Protein AF-A0A9N9SEF2-F1 (afdb_monomer)

Structure (mmCIF, N/CA/C/O backbone):
data_AF-A0A9N9SEF2-F1
#
_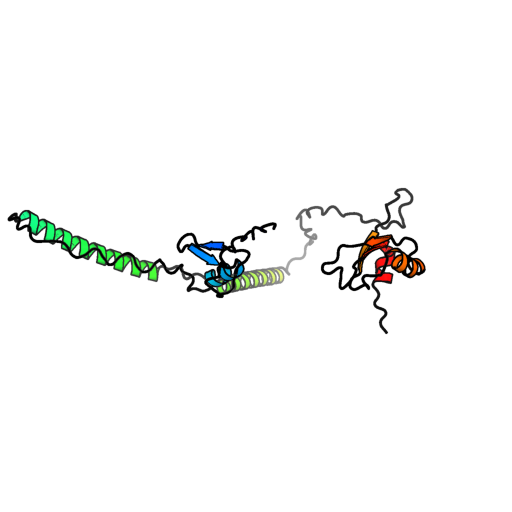entry.id   AF-A0A9N9SEF2-F1
#
loop_
_atom_site.group_PDB
_atom_site.id
_atom_site.type_symbol
_atom_site.label_atom_id
_atom_site.label_alt_id
_atom_site.label_comp_id
_atom_site.label_asym_id
_atom_site.label_entity_id
_atom_site.label_seq_id
_atom_site.pdbx_PDB_ins_code
_atom_site.Cartn_x
_atom_site.Cartn_y
_atom_site.Cartn_z
_atom_site.occupancy
_atom_site.B_iso_or_equiv
_atom_site.auth_seq_id
_atom_site.auth_comp_id
_atom_site.auth_asym_id
_atom_site.auth_atom_id
_atom_site.pdbx_PDB_model_num
ATOM 1 N N . MET A 1 1 ? 29.922 -50.413 21.187 1.00 43.22 1 MET A N 1
ATOM 2 C CA . MET A 1 1 ? 28.540 -50.193 21.660 1.00 43.22 1 MET A CA 1
ATOM 3 C C . MET A 1 1 ? 28.447 -48.743 22.098 1.00 43.22 1 MET A C 1
ATOM 5 O O . MET A 1 1 ? 28.973 -48.409 23.147 1.00 43.22 1 MET A O 1
ATOM 9 N N . ALA A 1 2 ? 27.937 -47.874 21.225 1.00 42.47 2 ALA A N 1
ATOM 10 C CA . ALA A 1 2 ? 27.830 -46.439 21.474 1.00 42.47 2 ALA A CA 1
ATOM 11 C C . ALA A 1 2 ? 26.371 -46.118 21.808 1.00 42.47 2 ALA A C 1
ATOM 13 O O . ALA A 1 2 ? 25.489 -46.270 20.965 1.00 42.47 2 ALA A O 1
ATOM 14 N N . SER A 1 3 ? 26.129 -45.750 23.060 1.00 54.00 3 SER A N 1
ATOM 15 C CA . SER A 1 3 ? 24.827 -45.370 23.599 1.00 54.00 3 SER A CA 1
ATOM 16 C C . SER A 1 3 ? 24.499 -43.951 23.125 1.00 54.00 3 SER A C 1
ATOM 18 O O . SER A 1 3 ? 25.064 -42.980 23.623 1.00 54.00 3 SER A O 1
ATOM 20 N N . GLY A 1 4 ? 23.632 -43.834 22.118 1.00 47.69 4 GLY A N 1
ATOM 21 C CA . GLY A 1 4 ? 23.111 -42.553 21.644 1.00 47.69 4 GLY A CA 1
ATOM 22 C C . GLY A 1 4 ? 22.125 -41.971 22.654 1.00 47.69 4 GLY A C 1
ATOM 23 O O . GLY A 1 4 ? 21.080 -42.562 22.906 1.00 47.69 4 GLY A O 1
ATOM 24 N N . GLY A 1 5 ? 22.474 -40.829 23.247 1.00 54.12 5 GLY A N 1
ATOM 25 C CA . GLY A 1 5 ? 21.583 -40.061 24.112 1.00 54.12 5 GLY A CA 1
ATOM 26 C C . GLY A 1 5 ? 20.548 -39.303 23.284 1.00 54.12 5 GLY A C 1
ATOM 27 O O . GLY A 1 5 ? 20.876 -38.314 22.628 1.00 54.12 5 GLY A O 1
ATOM 28 N N . GLU A 1 6 ? 19.298 -39.757 23.325 1.00 52.53 6 GLU A N 1
ATOM 29 C CA . GLU A 1 6 ? 18.153 -39.028 22.784 1.00 52.53 6 GLU A CA 1
ATOM 30 C C . GLU A 1 6 ? 17.943 -37.740 23.585 1.00 52.53 6 GLU A C 1
ATOM 32 O O . GLU A 1 6 ? 17.549 -37.738 24.750 1.00 52.53 6 GLU A O 1
ATOM 37 N N . SER A 1 7 ? 18.246 -36.613 22.948 1.00 58.62 7 SER A N 1
ATOM 38 C CA . SER A 1 7 ? 17.995 -35.286 23.494 1.00 58.62 7 SER A CA 1
ATOM 39 C C . SER A 1 7 ? 16.500 -34.996 23.364 1.00 58.62 7 SER A C 1
ATOM 41 O O . SER A 1 7 ? 16.029 -34.575 22.308 1.00 58.62 7 SER A O 1
ATOM 43 N N . THR A 1 8 ? 15.729 -35.239 24.422 1.00 59.62 8 THR A N 1
ATOM 44 C CA . THR A 1 8 ? 14.323 -34.829 24.497 1.00 59.62 8 THR A CA 1
ATOM 45 C C . THR A 1 8 ? 14.252 -33.304 24.569 1.00 59.62 8 THR A C 1
ATOM 47 O O . THR A 1 8 ? 14.230 -32.715 25.651 1.00 59.62 8 THR A O 1
ATOM 50 N N . LEU A 1 9 ? 14.255 -32.645 23.409 1.00 59.72 9 LEU A N 1
ATOM 51 C CA . LEU A 1 9 ? 13.900 -31.235 23.286 1.00 59.72 9 LEU A CA 1
ATOM 52 C C . LEU A 1 9 ? 12.451 -31.086 23.760 1.00 59.72 9 LEU A C 1
ATOM 54 O O . LEU A 1 9 ? 11.512 -31.465 23.061 1.00 59.72 9 LEU A O 1
ATOM 58 N N . GLY A 1 10 ? 12.294 -30.598 24.993 1.00 64.69 10 GLY A N 1
ATOM 59 C CA . GLY A 1 10 ? 11.009 -30.428 25.659 1.00 64.69 10 GLY A CA 1
ATOM 60 C C . GLY A 1 10 ? 10.044 -29.634 24.787 1.00 64.69 10 GLY A C 1
ATOM 61 O O . GLY A 1 10 ? 10.308 -28.486 24.427 1.00 64.69 10 GLY A O 1
ATOM 62 N N . ALA A 1 11 ? 8.927 -30.264 24.431 1.00 77.12 11 ALA A N 1
ATOM 63 C CA . ALA A 1 11 ? 7.870 -29.621 23.673 1.00 77.12 11 ALA A CA 1
ATOM 64 C C . ALA A 1 11 ? 7.344 -28.417 24.466 1.00 77.12 11 ALA A C 1
ATOM 66 O O . ALA A 1 11 ? 6.827 -28.568 25.574 1.00 77.12 11 ALA A O 1
ATOM 67 N N . LEU A 1 12 ? 7.483 -27.217 23.900 1.00 79.81 12 LEU A N 1
ATOM 68 C CA . LEU A 1 12 ? 6.919 -26.010 24.495 1.00 79.81 12 LEU A CA 1
ATOM 69 C C . LEU A 1 12 ? 5.394 -26.165 24.651 1.00 79.81 12 LEU A C 1
ATOM 71 O O . LEU A 1 12 ? 4.736 -26.713 23.757 1.00 79.81 12 LEU A O 1
ATOM 75 N N . PRO A 1 13 ? 4.813 -25.679 25.762 1.00 86.25 13 PRO A N 1
ATOM 76 C CA . PRO A 1 13 ? 3.384 -25.790 26.010 1.00 86.25 13 PRO A CA 1
ATOM 77 C C . PRO A 1 13 ? 2.591 -25.083 24.906 1.00 86.25 13 PRO A C 1
ATOM 79 O O . PRO A 1 13 ? 2.843 -23.925 24.566 1.00 86.25 13 PRO A O 1
ATOM 82 N N . LYS A 1 14 ? 1.610 -25.791 24.336 1.00 93.50 14 LYS A N 1
ATOM 83 C CA . LYS A 1 14 ? 0.708 -25.238 23.321 1.00 93.50 14 LYS A CA 1
ATOM 84 C C . LYS A 1 14 ? -0.247 -24.245 23.983 1.00 93.50 14 LYS A C 1
ATOM 86 O O . LYS A 1 14 ? -1.173 -24.645 24.680 1.00 93.50 14 LYS A O 1
ATOM 91 N N . ILE A 1 15 ? -0.042 -22.956 23.730 1.00 95.69 15 ILE A N 1
ATOM 92 C CA . ILE A 1 15 ? -0.932 -21.887 24.198 1.00 95.69 15 ILE A CA 1
ATOM 93 C C . ILE A 1 15 ? -2.176 -21.847 23.302 1.00 95.69 15 ILE A C 1
ATOM 95 O O . ILE A 1 15 ? -2.056 -21.806 22.076 1.00 95.69 15 ILE A O 1
ATOM 99 N N . VAL A 1 16 ? -3.373 -21.851 23.892 1.00 96.31 16 VAL A N 1
ATOM 100 C CA . VAL A 1 16 ? -4.660 -21.858 23.174 1.00 96.31 16 VAL A CA 1
ATOM 101 C C . VAL A 1 16 ? -5.408 -20.551 23.429 1.00 96.31 16 VAL A C 1
ATOM 103 O O . VAL A 1 16 ? -5.408 -20.033 24.539 1.00 96.31 16 VAL A O 1
ATOM 106 N N . CYS A 1 17 ? -6.031 -19.995 22.388 1.00 94.44 17 CYS A N 1
ATOM 107 C CA . CYS A 1 17 ? -6.811 -18.767 22.489 1.00 94.44 17 CYS A CA 1
ATOM 108 C C . CYS A 1 17 ? -8.137 -19.026 23.195 1.00 94.44 17 CYS A C 1
ATOM 110 O O . CYS A 1 17 ? -8.911 -19.861 22.728 1.00 94.44 17 CYS A O 1
ATOM 112 N N . GLU A 1 18 ? -8.467 -18.228 24.207 1.00 91.81 18 GLU A N 1
ATOM 113 C CA . GLU A 1 18 ? -9.713 -18.428 24.952 1.00 91.81 18 GLU A CA 1
ATOM 114 C C . GLU A 1 18 ? -10.969 -18.121 24.119 1.00 91.81 18 GLU A C 1
ATOM 116 O O . GLU A 1 18 ? -11.988 -18.791 24.248 1.00 91.81 18 GLU A O 1
ATOM 121 N N . TYR A 1 19 ? -10.875 -17.184 23.171 1.00 89.69 19 TYR A N 1
ATOM 122 C CA . TYR A 1 19 ? -12.000 -16.802 22.311 1.00 89.69 19 TYR A CA 1
ATOM 123 C C . TYR A 1 19 ? -12.318 -17.828 21.211 1.00 89.69 19 TYR A C 1
ATOM 125 O O . TYR A 1 19 ? -13.473 -18.185 21.009 1.00 89.69 19 TYR A O 1
ATOM 133 N N . CYS A 1 20 ? -11.310 -18.296 20.466 1.00 93.75 20 CYS A N 1
ATOM 134 C CA . CYS A 1 20 ? -11.530 -19.162 19.298 1.00 93.75 20 CYS A CA 1
ATOM 135 C C . CYS A 1 20 ? -11.073 -20.614 19.485 1.00 93.75 20 CYS A C 1
ATOM 137 O O . CYS A 1 20 ? -11.190 -21.401 18.547 1.00 93.75 20 CYS A O 1
ATOM 139 N N . LYS A 1 21 ? -10.522 -20.956 20.657 1.00 94.69 21 LYS A N 1
ATOM 140 C CA . LYS A 1 21 ? -10.050 -22.298 21.041 1.00 94.69 21 LYS A CA 1
ATOM 141 C C . LYS A 1 21 ? -9.007 -22.911 20.091 1.00 94.69 21 LYS A C 1
ATOM 143 O O . LYS A 1 21 ? -8.837 -24.123 20.034 1.00 94.69 21 LYS A O 1
ATOM 148 N N . LYS A 1 22 ? -8.269 -22.069 19.354 1.00 96.50 22 LYS A N 1
ATOM 149 C CA . LYS A 1 22 ? -7.164 -22.466 18.458 1.00 96.50 22 LYS A CA 1
ATOM 150 C C . LYS A 1 22 ? -5.806 -22.133 19.068 1.00 96.50 22 LYS A C 1
ATOM 152 O O . LYS A 1 22 ? -5.691 -21.156 19.806 1.00 96.50 22 LYS A O 1
ATOM 157 N N . THR A 1 23 ? -4.782 -22.919 18.734 1.00 96.00 23 THR A N 1
ATOM 158 C CA . THR A 1 23 ? -3.397 -22.684 19.172 1.00 96.00 23 THR A CA 1
ATOM 159 C C . THR A 1 23 ? -2.875 -21.345 18.653 1.00 96.00 23 THR A C 1
ATOM 161 O O . THR A 1 23 ? -3.078 -21.007 17.487 1.00 96.00 23 THR A O 1
ATOM 164 N N . VAL A 1 24 ? -2.199 -20.591 19.518 1.00 94.31 24 VAL A N 1
ATOM 165 C CA . VAL A 1 24 ? -1.729 -19.230 19.253 1.00 94.31 24 VAL A CA 1
ATOM 166 C C . VAL A 1 24 ? -0.211 -19.213 19.164 1.00 94.31 24 VAL A C 1
ATOM 168 O O . VAL A 1 24 ? 0.469 -19.564 20.122 1.00 94.31 24 VAL A O 1
ATOM 171 N N . VAL A 1 25 ? 0.325 -18.745 18.036 1.00 93.19 25 VAL A N 1
ATOM 172 C CA . VAL A 1 25 ? 1.775 -18.522 17.882 1.00 93.19 25 VAL A CA 1
ATOM 173 C C . VAL A 1 25 ? 2.176 -17.153 18.438 1.00 93.19 25 VAL A C 1
ATOM 175 O O . VAL A 1 25 ? 3.163 -17.038 19.154 1.00 93.19 25 VAL A O 1
ATOM 178 N N . ASN A 1 26 ? 1.379 -16.118 18.154 1.00 93.62 26 ASN A N 1
ATOM 179 C CA . ASN A 1 26 ? 1.586 -14.761 18.656 1.00 93.62 26 ASN A CA 1
ATOM 180 C C . ASN A 1 26 ? 0.394 -14.352 19.527 1.00 93.62 26 ASN A C 1
ATOM 182 O O . ASN A 1 26 ? -0.715 -14.175 19.013 1.00 93.62 26 ASN A O 1
ATOM 186 N N . HIS A 1 27 ? 0.611 -14.292 20.838 1.00 93.12 27 HIS A N 1
ATOM 187 C CA . HIS A 1 27 ? -0.438 -14.144 21.838 1.00 93.12 27 HIS A CA 1
ATOM 188 C C . HIS A 1 27 ? -0.353 -12.798 22.550 1.00 93.12 27 HIS A C 1
ATOM 190 O O . HIS A 1 27 ? 0.723 -12.240 22.744 1.00 93.12 27 HIS A O 1
ATOM 196 N N . VAL A 1 28 ? -1.504 -12.311 23.005 1.00 92.81 28 VAL A N 1
ATOM 197 C CA . VAL A 1 28 ? -1.582 -11.241 23.997 1.00 92.81 28 VAL A CA 1
ATOM 198 C C . VAL A 1 28 ? -2.195 -11.807 25.267 1.00 92.81 28 VAL A C 1
ATOM 200 O O . VAL A 1 28 ? -3.209 -12.503 25.206 1.00 92.81 28 VAL A O 1
ATOM 203 N N . LYS A 1 29 ? -1.557 -11.523 26.402 1.00 92.75 29 LYS A N 1
ATOM 204 C CA . LYS A 1 29 ? -1.970 -11.994 27.722 1.00 92.75 29 LYS A CA 1
ATOM 205 C C . LYS A 1 29 ? -2.789 -10.919 28.436 1.00 92.75 29 LYS A C 1
ATOM 207 O O . LYS A 1 29 ? -2.349 -9.772 28.530 1.00 92.75 29 LYS A O 1
ATOM 212 N N . CYS A 1 30 ? -3.962 -11.274 28.950 1.00 85.00 30 CYS A N 1
ATOM 213 C CA . CYS A 1 30 ? -4.739 -10.376 29.799 1.00 85.00 30 CYS A CA 1
ATOM 214 C C . CYS A 1 30 ? -4.093 -10.277 31.188 1.00 85.00 30 CYS A C 1
ATOM 216 O O . CYS A 1 30 ? -3.791 -11.294 31.806 1.00 85.00 30 CYS A O 1
ATOM 218 N N . LYS A 1 31 ? -3.899 -9.056 31.704 1.00 84.31 31 LYS A N 1
ATOM 219 C CA . LYS A 1 31 ? -3.293 -8.848 33.032 1.00 84.31 31 LYS A CA 1
ATOM 220 C C . LYS A 1 31 ? -4.200 -9.266 34.192 1.00 84.31 31 LYS A C 1
ATOM 222 O O . LYS A 1 31 ? -3.681 -9.603 35.245 1.00 84.31 31 LYS A O 1
ATOM 227 N N . LYS A 1 32 ? -5.525 -9.215 34.003 1.00 82.31 32 LYS A N 1
ATOM 228 C CA . LYS A 1 32 ? -6.506 -9.561 35.043 1.00 82.31 32 LYS A CA 1
ATOM 229 C C . LYS A 1 32 ? -6.680 -11.080 35.176 1.00 82.31 32 LYS A C 1
ATOM 231 O O . LYS A 1 32 ? -6.600 -11.601 36.275 1.00 82.31 32 LYS A O 1
ATOM 236 N N . CYS A 1 33 ? -6.870 -11.779 34.054 1.00 83.50 33 CYS A N 1
ATOM 237 C CA . CYS A 1 33 ? -7.254 -13.195 34.045 1.00 83.50 33 CYS A CA 1
ATOM 238 C C . CYS A 1 33 ? -6.141 -14.171 33.654 1.00 83.50 33 CYS A C 1
ATOM 240 O O . CYS A 1 33 ? -6.340 -15.377 33.674 1.00 83.50 33 CYS A O 1
ATOM 242 N N . ASN A 1 34 ? -4.965 -13.668 33.265 1.00 86.69 34 ASN A N 1
ATOM 243 C CA . ASN A 1 34 ? -3.862 -14.458 32.708 1.00 86.69 34 ASN A CA 1
ATOM 244 C C . ASN A 1 34 ? -4.188 -15.264 31.428 1.00 86.69 34 ASN A C 1
ATOM 246 O O . ASN A 1 34 ? -3.295 -15.959 30.941 1.00 86.69 34 ASN A O 1
ATOM 250 N N . ASP A 1 35 ? -5.376 -15.117 30.833 1.00 91.56 35 ASP A N 1
ATOM 251 C CA . ASP A 1 35 ? -5.740 -15.787 29.580 1.00 91.56 35 ASP A CA 1
ATOM 252 C C . ASP A 1 35 ? -4.988 -15.236 28.364 1.00 91.56 35 ASP A C 1
ATOM 254 O O . ASP A 1 35 ? -4.552 -14.076 28.322 1.00 91.56 35 ASP A O 1
ATOM 258 N N . TYR A 1 36 ? -4.896 -16.076 27.332 1.00 93.94 36 TYR A N 1
ATOM 259 C CA . TYR A 1 36 ? -4.184 -15.804 26.089 1.00 93.94 36 TYR A CA 1
ATOM 260 C C . TYR A 1 36 ? -5.148 -15.624 24.913 1.00 93.94 36 TYR A C 1
ATOM 262 O O . TYR A 1 36 ? -6.076 -16.409 24.702 1.00 93.94 36 TYR A O 1
ATOM 270 N N . PHE A 1 37 ? -4.901 -14.605 24.088 1.00 93.88 37 PHE A N 1
ATOM 271 C CA . PHE A 1 37 ? -5.734 -14.278 22.931 1.00 93.88 37 PHE A CA 1
ATOM 272 C C . PHE A 1 37 ? -4.903 -14.030 21.673 1.00 93.88 37 PHE A C 1
ATOM 274 O O . PHE A 1 37 ? -3.787 -13.517 21.739 1.00 93.88 37 PHE A O 1
ATOM 281 N N . HIS A 1 38 ? -5.480 -14.312 20.502 1.00 94.88 38 HIS A N 1
ATOM 282 C CA . HIS A 1 38 ? -4.971 -13.733 19.258 1.00 94.88 38 HIS A CA 1
ATOM 283 C C . HIS A 1 38 ? -5.187 -12.210 19.271 1.00 94.88 38 HIS A C 1
ATOM 285 O O . HIS A 1 38 ? -6.264 -11.773 19.689 1.00 94.88 38 HIS A O 1
ATOM 291 N N . PRO A 1 39 ? -4.273 -11.402 18.702 1.00 92.88 39 PRO A N 1
ATOM 292 C CA . PRO A 1 39 ? -4.460 -9.955 18.584 1.00 92.88 39 PRO A CA 1
ATOM 293 C C . PRO A 1 39 ? -5.802 -9.566 17.944 1.00 92.88 39 PRO A C 1
ATOM 295 O O . PRO A 1 39 ? -6.493 -8.680 18.434 1.00 92.88 39 PRO A O 1
ATOM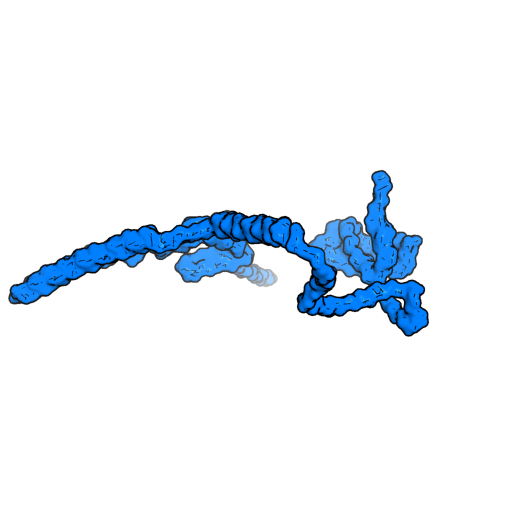 298 N N . ARG A 1 40 ? -6.234 -10.286 16.896 1.00 92.44 40 ARG A N 1
ATOM 299 C CA . ARG A 1 40 ? -7.551 -10.071 16.266 1.00 92.44 40 ARG A CA 1
ATOM 300 C C . ARG A 1 40 ? -8.727 -10.473 17.158 1.00 92.44 40 ARG A C 1
ATOM 302 O O . ARG A 1 40 ? -9.719 -9.753 17.193 1.00 92.44 40 ARG A O 1
ATOM 309 N N . CYS A 1 41 ? -8.625 -11.597 17.866 1.00 90.94 41 CYS A N 1
ATOM 310 C CA . CYS A 1 41 ? -9.697 -12.076 18.740 1.00 90.94 41 CYS A CA 1
ATOM 311 C C . CYS A 1 41 ? -9.904 -11.160 19.950 1.00 90.94 41 CYS A C 1
ATOM 313 O O . CYS A 1 41 ? -11.037 -10.988 20.373 1.00 90.94 41 CYS A O 1
ATOM 315 N N . MET A 1 42 ? -8.841 -10.532 20.460 1.00 88.38 42 MET A N 1
ATOM 316 C CA . MET A 1 42 ? -8.940 -9.535 21.529 1.00 88.38 42 MET A CA 1
ATOM 317 C C . MET A 1 42 ? -9.707 -8.280 21.082 1.00 88.38 42 MET A C 1
ATOM 319 O O . MET A 1 42 ? -10.539 -7.756 21.815 1.00 88.38 42 MET A O 1
ATOM 323 N N . VAL A 1 43 ? -9.463 -7.799 19.860 1.00 84.69 43 VAL A N 1
ATOM 324 C CA . VAL A 1 43 ? -10.207 -6.646 19.328 1.00 84.69 43 VAL A CA 1
ATOM 325 C C . VAL A 1 43 ? -11.679 -7.011 19.131 1.00 84.69 43 VAL A C 1
ATOM 327 O O . VAL A 1 43 ? -12.557 -6.242 19.514 1.00 84.69 43 VAL A O 1
ATOM 330 N N . GLN A 1 44 ? -11.963 -8.202 18.600 1.00 83.19 44 GLN A N 1
ATOM 331 C CA . GLN A 1 44 ? -13.336 -8.685 18.424 1.00 83.19 44 GLN A CA 1
ATOM 332 C C . GLN A 1 44 ? -14.067 -8.891 19.748 1.00 83.19 44 GLN A C 1
ATOM 334 O O . GLN A 1 44 ? -15.237 -8.526 19.839 1.00 83.19 44 GLN A O 1
ATOM 339 N N . SER A 1 45 ? -13.391 -9.423 20.771 1.00 72.19 45 SER A N 1
ATOM 340 C CA . SER A 1 45 ? -13.979 -9.509 22.100 1.00 72.19 45 SER A CA 1
ATOM 341 C C . SER A 1 45 ? -14.269 -8.101 22.609 1.00 72.19 45 SER A C 1
ATOM 343 O O . SER A 1 45 ? -15.432 -7.817 22.841 1.00 72.19 45 SER A O 1
ATOM 345 N N . SER A 1 46 ? -13.304 -7.174 22.635 1.00 70.44 46 SER A N 1
ATOM 346 C CA . SER A 1 46 ? -13.511 -5.803 23.146 1.00 70.44 46 SER A CA 1
ATOM 347 C C . SER A 1 46 ? -14.678 -5.027 22.508 1.00 70.44 46 SER A C 1
ATOM 349 O O . SER A 1 46 ? -15.255 -4.148 23.143 1.00 70.44 46 SER A O 1
ATOM 351 N N . GLN A 1 47 ? -15.036 -5.340 21.258 1.00 74.25 47 GLN A N 1
ATOM 352 C CA . GLN A 1 47 ? -16.161 -4.720 20.550 1.00 74.25 47 GLN A CA 1
ATOM 353 C C . GLN A 1 47 ? -17.507 -5.390 20.850 1.00 74.25 47 GLN A C 1
ATOM 355 O O . GLN A 1 47 ? -18.556 -4.755 20.713 1.00 74.25 47 GLN A O 1
ATOM 360 N N . ALA A 1 48 ? -17.505 -6.656 21.268 1.00 71.44 48 ALA A N 1
ATOM 361 C CA . ALA A 1 48 ? -18.683 -7.280 21.835 1.00 71.44 48 ALA A CA 1
ATOM 362 C C . ALA A 1 48 ? -18.937 -6.651 23.212 1.00 71.44 48 ALA A C 1
ATOM 364 O O . ALA A 1 48 ? -18.079 -6.674 24.090 1.00 71.44 48 ALA A O 1
ATOM 365 N N . LYS A 1 49 ? -20.143 -6.115 23.431 1.00 54.81 49 LYS A N 1
ATOM 366 C CA . LYS A 1 49 ? -20.565 -5.510 24.712 1.00 54.81 49 LYS A CA 1
ATOM 367 C C . LYS A 1 49 ? -20.459 -6.455 25.926 1.00 54.81 49 LYS A C 1
ATOM 369 O O . LYS A 1 49 ? -20.683 -6.016 27.043 1.00 54.81 49 LYS A O 1
ATOM 374 N N . SER A 1 50 ? -20.129 -7.728 25.708 1.00 56.31 50 SER A N 1
ATOM 375 C CA . SER A 1 50 ? -19.896 -8.756 26.721 1.00 56.31 50 SER A CA 1
ATOM 376 C C . SER A 1 50 ? -18.416 -9.004 27.043 1.00 56.31 50 SER A C 1
ATOM 378 O O . SER A 1 50 ? -18.122 -9.928 27.791 1.00 56.31 50 SER A O 1
ATOM 380 N N . ALA A 1 51 ? -17.466 -8.244 26.487 1.00 55.12 51 ALA A N 1
ATOM 381 C CA . ALA A 1 51 ? -16.045 -8.379 26.832 1.00 55.12 51 ALA A CA 1
ATOM 382 C C . ALA A 1 51 ? -15.621 -7.494 27.999 1.00 55.12 51 ALA A C 1
ATOM 384 O O . ALA A 1 51 ? -14.532 -6.917 28.011 1.00 55.12 51 ALA A O 1
ATOM 385 N N . VAL A 1 52 ? -16.478 -7.438 29.011 1.00 60.78 52 VAL A N 1
ATOM 386 C CA . VAL A 1 52 ? -15.984 -7.224 30.361 1.00 60.78 52 VAL A CA 1
ATOM 387 C C . VAL A 1 52 ? -15.173 -8.476 30.687 1.00 60.78 52 VAL A C 1
ATOM 389 O O . VAL A 1 52 ? -15.641 -9.603 30.515 1.00 60.78 52 VAL A O 1
ATOM 392 N N . CYS A 1 53 ? -13.903 -8.291 31.048 1.00 60.00 53 CYS A N 1
ATOM 393 C CA . CYS A 1 53 ? -13.110 -9.374 31.617 1.00 60.00 53 CYS A CA 1
ATOM 394 C C . CYS A 1 53 ? -13.946 -9.946 32.766 1.00 60.00 53 CYS A C 1
ATOM 396 O O . CYS A 1 53 ? -14.340 -9.166 33.617 1.00 60.00 53 CYS A O 1
ATOM 398 N N . ARG A 1 54 ? -14.253 -11.250 32.753 1.00 60.38 54 ARG A N 1
ATOM 399 C CA . ARG A 1 54 ? -15.283 -11.956 33.556 1.00 60.38 54 ARG A CA 1
ATOM 400 C C . ARG A 1 54 ? -15.110 -11.924 35.100 1.00 60.38 54 ARG A C 1
ATOM 402 O O . ARG A 1 54 ? -15.378 -12.912 35.756 1.00 60.38 54 ARG A O 1
ATOM 409 N N . HIS A 1 55 ? -14.553 -10.848 35.643 1.00 62.31 55 HIS A N 1
ATOM 410 C CA . HIS A 1 55 ? -13.945 -10.727 36.969 1.00 62.31 55 HIS A CA 1
ATOM 411 C C . HIS A 1 55 ? -14.540 -9.562 37.764 1.00 62.31 55 HIS A C 1
ATOM 413 O O . HIS A 1 55 ? -14.094 -9.322 38.876 1.00 62.31 55 HIS A O 1
ATOM 419 N N . ASP A 1 56 ? -15.487 -8.811 37.196 1.00 52.03 56 ASP A N 1
ATOM 420 C CA . ASP A 1 56 ? -16.025 -7.617 37.849 1.00 52.03 56 ASP A CA 1
ATOM 421 C C . ASP A 1 56 ? -17.360 -7.898 38.599 1.00 52.03 56 ASP A C 1
ATOM 423 O O . ASP A 1 56 ? -17.975 -6.947 39.055 1.00 52.03 56 ASP A O 1
ATOM 427 N N . ASP A 1 57 ? -17.789 -9.165 38.780 1.00 54.66 57 ASP A N 1
ATOM 428 C CA . ASP A 1 57 ? -19.103 -9.506 39.388 1.00 54.66 57 ASP A CA 1
ATOM 429 C C . ASP A 1 57 ? -19.066 -10.372 40.678 1.00 54.66 57 ASP A C 1
ATOM 431 O O . ASP A 1 57 ? -20.127 -10.725 41.184 1.00 54.66 57 ASP A O 1
ATOM 435 N N . GLU A 1 58 ? -17.905 -10.721 41.258 1.00 52.78 58 GLU A N 1
ATOM 436 C CA . GLU A 1 58 ? -17.856 -11.689 42.389 1.00 52.78 58 GLU A CA 1
ATOM 437 C C . GLU A 1 58 ? -17.047 -11.251 43.633 1.00 52.78 58 GLU A C 1
ATOM 439 O O . GLU A 1 58 ? -16.418 -12.094 44.265 1.00 52.78 58 GLU A O 1
ATOM 444 N N . SER A 1 59 ? -17.016 -9.972 44.041 1.00 50.72 59 SER A N 1
ATOM 445 C CA . SER A 1 59 ? -16.198 -9.598 45.222 1.00 50.72 59 SER A CA 1
ATOM 446 C C . SER A 1 59 ? -16.805 -8.707 46.308 1.00 50.72 59 SER A C 1
ATOM 448 O O . SER A 1 59 ? -16.018 -8.138 47.058 1.00 50.72 59 SER A O 1
ATOM 450 N N . GLU A 1 60 ? -18.130 -8.592 46.475 1.00 52.09 60 GLU A N 1
ATOM 451 C CA . GLU A 1 60 ? -18.677 -7.750 47.571 1.00 52.09 60 GLU A CA 1
ATOM 452 C C . GLU A 1 60 ? -19.718 -8.376 48.527 1.00 52.09 60 GLU A C 1
ATOM 454 O O . GLU A 1 60 ? -20.181 -7.666 49.412 1.00 52.09 60 GLU A O 1
ATOM 459 N N . ASP A 1 61 ? -20.017 -9.683 48.485 1.00 49.62 61 ASP A N 1
ATOM 460 C CA . ASP A 1 61 ? -21.113 -10.256 49.311 1.00 49.62 61 ASP A CA 1
ATOM 461 C C . ASP A 1 61 ? -20.717 -11.282 50.406 1.00 49.62 61 ASP A C 1
ATOM 463 O O . ASP A 1 61 ? -21.585 -11.959 50.952 1.00 49.62 61 ASP A O 1
ATOM 467 N N . GLU A 1 62 ? -19.444 -11.384 50.820 1.00 49.72 62 GLU A N 1
ATOM 468 C CA . GLU A 1 62 ? -19.019 -12.353 51.864 1.00 49.72 62 GLU A CA 1
ATOM 469 C C . GLU A 1 62 ? -18.291 -11.748 53.083 1.00 49.72 62 GLU A C 1
ATOM 471 O O . GLU A 1 62 ? -17.314 -12.295 53.590 1.00 49.72 62 GLU A O 1
ATOM 476 N N . LEU A 1 63 ? -18.788 -10.639 53.637 1.00 49.75 63 LEU A N 1
ATOM 477 C CA . LEU A 1 63 ? -18.388 -10.198 54.985 1.00 49.75 63 LEU A CA 1
ATOM 478 C C . LEU A 1 63 ? -19.602 -9.814 55.830 1.00 49.75 63 LEU A C 1
ATOM 480 O O . LEU A 1 63 ? -19.786 -8.655 56.200 1.00 49.75 63 LEU A O 1
ATOM 484 N N . GLN A 1 64 ? -20.443 -10.797 56.158 1.00 53.34 64 GLN A N 1
ATOM 485 C CA . GLN A 1 64 ? -21.484 -10.586 57.161 1.00 53.34 64 GLN A CA 1
ATOM 486 C C . GLN A 1 64 ? -21.902 -11.876 57.866 1.00 53.34 64 GLN A C 1
ATOM 488 O O . GLN A 1 64 ? -22.986 -12.389 57.615 1.00 53.34 64 GLN A O 1
ATOM 493 N N . GLN A 1 65 ? -21.049 -12.390 58.759 1.00 52.66 65 GLN A N 1
ATOM 494 C CA . GLN A 1 65 ? -21.446 -13.303 59.843 1.00 52.66 65 GLN A CA 1
ATOM 495 C C . GLN A 1 65 ? -20.267 -13.565 60.793 1.00 52.66 65 GLN A C 1
ATOM 497 O O . GLN A 1 65 ? -19.595 -14.583 60.690 1.00 52.66 65 GLN A O 1
ATOM 502 N N . GLN A 1 66 ? -20.002 -12.625 61.704 1.00 51.28 66 GLN A N 1
ATOM 503 C CA . GLN A 1 66 ? -19.392 -12.908 63.013 1.00 51.28 66 GLN A CA 1
ATOM 504 C C . GLN A 1 66 ? -19.479 -11.648 63.888 1.00 51.28 66 GLN A C 1
ATOM 506 O O . GLN A 1 66 ? -18.560 -10.839 63.955 1.00 51.28 66 GLN A O 1
ATOM 511 N N . GLU A 1 67 ? -20.630 -11.461 64.530 1.00 50.19 67 GLU A N 1
ATOM 512 C CA . GLU A 1 67 ? -20.760 -10.610 65.715 1.00 50.19 67 GLU A CA 1
ATOM 513 C C . GLU A 1 67 ? -21.360 -11.495 66.813 1.00 50.19 67 GLU A C 1
ATOM 515 O O . GLU A 1 67 ? -22.576 -11.582 66.955 1.00 50.19 67 GLU A O 1
ATOM 520 N N . ASP A 1 68 ? -20.485 -12.209 67.526 1.00 49.25 68 ASP A N 1
ATOM 521 C CA . ASP A 1 68 ? -20.833 -12.984 68.716 1.00 49.25 68 ASP A CA 1
ATOM 522 C C . ASP A 1 68 ? -20.778 -12.071 69.960 1.00 49.25 68 ASP A C 1
ATOM 524 O O . ASP A 1 68 ? -19.723 -11.578 70.361 1.00 49.25 68 ASP A O 1
ATOM 528 N N . ASP A 1 69 ? -21.953 -11.818 70.537 1.00 51.09 69 ASP A N 1
ATOM 529 C CA . ASP A 1 69 ? -22.292 -11.913 71.965 1.00 51.09 69 ASP A CA 1
ATOM 530 C C . ASP A 1 69 ? -21.295 -11.429 73.043 1.00 51.09 69 ASP A C 1
ATOM 532 O O . ASP A 1 69 ? -21.007 -12.136 74.012 1.00 51.09 69 ASP A O 1
ATOM 536 N N . HIS A 1 70 ? -20.891 -10.155 73.005 1.00 55.03 70 HIS A N 1
ATOM 537 C CA . HIS A 1 70 ? -20.477 -9.449 74.227 1.00 55.03 70 HIS A CA 1
ATOM 538 C C . HIS A 1 70 ? -21.580 -8.507 74.729 1.00 55.03 70 HIS A C 1
ATOM 540 O O . HIS A 1 70 ? -21.768 -7.398 74.229 1.00 55.03 70 HIS A O 1
ATOM 546 N N . GLN A 1 71 ? -22.302 -8.959 75.761 1.00 55.91 71 GLN A N 1
ATOM 547 C CA . GLN A 1 71 ? -23.254 -8.157 76.533 1.00 55.91 71 GLN A CA 1
ATOM 548 C C . GLN A 1 71 ? -22.510 -7.056 77.302 1.00 55.91 71 GLN A C 1
ATOM 550 O O . GLN A 1 71 ? -22.055 -7.254 78.426 1.00 55.91 71 GLN A O 1
ATOM 555 N N . ILE A 1 72 ? -22.365 -5.886 76.681 1.00 55.00 72 ILE A N 1
ATOM 556 C CA . ILE A 1 72 ? -21.951 -4.663 77.366 1.00 55.00 72 ILE A CA 1
ATOM 557 C C . ILE A 1 72 ? -23.226 -3.910 77.751 1.00 55.00 72 ILE A C 1
ATOM 559 O O . ILE A 1 72 ? -23.879 -3.290 76.910 1.00 55.00 72 ILE A O 1
ATOM 563 N N . GLU A 1 73 ? -23.571 -3.958 79.037 1.00 58.50 73 GLU A N 1
ATOM 564 C CA . GLU A 1 73 ? -24.571 -3.092 79.665 1.00 58.50 73 GLU A CA 1
ATOM 565 C C . GLU A 1 73 ? -24.059 -1.647 79.690 1.00 58.50 73 GLU A C 1
ATOM 567 O O . GLU A 1 73 ? -23.574 -1.145 80.695 1.00 58.50 73 GLU A O 1
ATOM 572 N N . ASN A 1 74 ? -24.139 -0.961 78.555 1.00 61.56 74 ASN A N 1
ATOM 573 C CA . ASN A 1 74 ? -23.987 0.484 78.492 1.00 61.56 74 ASN A CA 1
ATOM 574 C C . ASN A 1 74 ? -25.133 1.016 77.638 1.00 61.56 74 ASN A C 1
ATOM 576 O O . ASN A 1 74 ? -25.160 0.811 76.424 1.00 61.56 74 ASN A O 1
ATOM 580 N N . GLY A 1 75 ? -26.095 1.702 78.261 1.00 68.56 75 GLY A N 1
ATOM 581 C CA . GLY A 1 75 ? -27.219 2.324 77.547 1.00 68.56 75 GLY A CA 1
ATOM 582 C C . GLY A 1 75 ? -26.764 3.238 76.399 1.00 68.56 75 GLY A C 1
ATOM 583 O O . GLY A 1 75 ? -27.437 3.332 75.371 1.00 68.56 75 GLY A O 1
ATOM 584 N N . ASP A 1 76 ? -25.567 3.815 76.518 1.00 76.00 76 ASP A N 1
ATOM 585 C CA . ASP A 1 76 ? -24.932 4.617 75.471 1.00 76.00 76 ASP A CA 1
ATOM 586 C C . ASP A 1 76 ? -24.474 3.792 74.259 1.00 76.00 76 ASP A C 1
ATOM 588 O O . ASP A 1 76 ? -24.560 4.270 73.127 1.00 76.00 76 ASP A O 1
ATOM 592 N N . ALA A 1 77 ? -24.066 2.533 74.454 1.00 79.38 77 ALA A N 1
ATOM 593 C CA . ALA A 1 77 ? -23.695 1.638 73.359 1.00 79.38 77 ALA A CA 1
ATOM 594 C C . ALA A 1 77 ? -24.921 1.268 72.512 1.00 79.38 77 ALA A C 1
ATOM 596 O O . ALA A 1 77 ? -24.868 1.332 71.285 1.00 79.38 77 ALA A O 1
ATOM 597 N N . MET A 1 78 ? -26.061 0.985 73.149 1.00 80.19 78 MET A N 1
ATOM 598 C CA . MET A 1 78 ? -27.320 0.742 72.433 1.00 80.19 78 MET A CA 1
ATOM 599 C C . MET A 1 78 ? -27.782 1.971 71.646 1.00 80.19 78 MET A C 1
ATOM 601 O O . MET A 1 78 ? -28.240 1.837 70.507 1.00 80.19 78 MET A O 1
ATOM 605 N N . ARG A 1 79 ? -27.613 3.176 72.207 1.00 86.25 79 ARG A N 1
ATOM 606 C CA . ARG A 1 79 ? -27.916 4.428 71.500 1.00 86.25 79 ARG A CA 1
ATOM 607 C C . ARG A 1 79 ? -27.016 4.613 70.277 1.00 86.25 79 ARG A C 1
ATOM 609 O O . ARG A 1 79 ? -27.521 4.904 69.195 1.00 86.25 79 ARG A O 1
ATOM 616 N N . TYR A 1 80 ? -25.715 4.367 70.425 1.00 87.69 80 TYR A N 1
ATOM 617 C CA . TYR A 1 80 ? -24.740 4.447 69.337 1.00 87.69 80 TYR A CA 1
ATOM 618 C C . TYR A 1 80 ? -25.003 3.417 68.226 1.00 87.69 80 TYR A C 1
ATOM 620 O O . TYR A 1 80 ? -24.920 3.744 67.041 1.00 87.69 80 TYR A O 1
ATOM 628 N N . ILE A 1 81 ? -25.374 2.182 68.578 1.00 86.06 81 ILE A N 1
ATOM 629 C CA . ILE A 1 81 ? -25.733 1.136 67.609 1.00 86.06 81 ILE A CA 1
ATOM 630 C C . ILE A 1 81 ? -26.994 1.535 66.832 1.00 86.06 81 ILE A C 1
ATOM 632 O O . ILE A 1 81 ? -27.033 1.407 65.605 1.00 86.06 81 ILE A O 1
ATOM 636 N N . ALA A 1 82 ? -28.014 2.059 67.517 1.00 89.06 82 ALA A N 1
ATOM 637 C CA . ALA A 1 82 ? -29.238 2.528 66.874 1.00 89.06 82 ALA A CA 1
ATOM 638 C C . ALA A 1 82 ? -28.970 3.691 65.903 1.00 89.06 82 ALA A C 1
ATOM 640 O O . ALA A 1 82 ? -29.483 3.687 64.780 1.00 89.06 82 ALA A O 1
ATOM 641 N N . GLU A 1 83 ? -28.124 4.643 66.297 1.00 94.19 83 GLU A N 1
ATOM 642 C CA . GLU A 1 83 ? -27.730 5.786 65.470 1.00 94.19 83 GLU A CA 1
ATOM 643 C C . GLU A 1 83 ? -26.929 5.351 64.234 1.00 94.19 83 GLU A C 1
ATOM 645 O O . GLU A 1 83 ? -27.262 5.737 63.114 1.00 94.19 83 GLU A O 1
ATOM 650 N N . ASN A 1 84 ? -25.958 4.445 64.387 1.00 88.75 84 ASN A N 1
ATOM 651 C CA . ASN A 1 84 ? -25.212 3.889 63.252 1.00 88.75 84 ASN A CA 1
ATOM 652 C C . ASN A 1 84 ? -26.099 3.094 62.293 1.00 88.75 84 ASN A C 1
ATOM 654 O O . ASN A 1 84 ? -25.921 3.155 61.075 1.00 88.75 84 ASN A O 1
ATOM 658 N N . LYS A 1 85 ? -27.084 2.362 62.817 1.00 92.25 85 LYS A N 1
ATOM 659 C CA . LYS A 1 85 ? -28.052 1.635 61.991 1.00 92.25 85 LYS A CA 1
ATOM 660 C C . LYS A 1 85 ? -28.920 2.593 61.177 1.00 92.25 85 LYS A C 1
ATOM 662 O O . LYS A 1 85 ? -29.214 2.305 60.017 1.00 92.25 85 LYS A O 1
ATOM 667 N N . LEU A 1 86 ? -29.306 3.728 61.758 1.00 95.38 86 LEU A N 1
ATOM 668 C CA . LEU A 1 86 ? -30.025 4.788 61.053 1.00 95.38 86 LEU A CA 1
ATOM 669 C C . LEU A 1 86 ? -29.144 5.428 59.968 1.00 95.38 86 LEU A C 1
ATOM 671 O O . LEU A 1 86 ? -29.582 5.546 58.825 1.00 95.38 86 LEU A O 1
ATOM 675 N N . LEU A 1 87 ? -27.894 5.764 60.296 1.00 95.88 87 LEU A N 1
ATOM 676 C CA . LEU A 1 87 ? -26.936 6.350 59.355 1.00 95.88 87 LEU A CA 1
ATOM 677 C C . LEU A 1 87 ? -26.685 5.434 58.156 1.00 95.88 87 LEU A C 1
ATOM 679 O O . LEU A 1 87 ? -26.764 5.889 57.019 1.00 95.88 87 LEU A O 1
ATOM 683 N N . ARG A 1 88 ? -26.486 4.130 58.377 1.00 92.06 88 ARG A N 1
ATOM 684 C CA . ARG A 1 88 ? -26.317 3.156 57.284 1.00 92.06 88 ARG A CA 1
ATOM 685 C C . ARG A 1 88 ? -27.536 3.093 56.359 1.00 92.06 88 ARG A C 1
ATOM 687 O O . ARG A 1 88 ? -27.368 2.984 55.148 1.00 92.06 88 ARG A O 1
ATOM 694 N N . ARG A 1 89 ? -28.760 3.200 56.896 1.00 94.50 89 ARG A N 1
ATOM 695 C CA . ARG A 1 89 ? -29.983 3.271 56.070 1.00 94.50 89 ARG A CA 1
ATOM 696 C C . ARG A 1 89 ? -30.031 4.550 55.238 1.00 94.50 89 ARG A C 1
ATOM 698 O O . ARG A 1 89 ? -30.348 4.475 54.057 1.00 94.50 89 ARG A O 1
ATOM 705 N N . LEU A 1 90 ? -29.693 5.691 55.838 1.00 96.25 90 LEU A N 1
ATOM 706 C CA . LEU A 1 90 ? -29.677 6.982 55.147 1.00 96.25 90 LEU A CA 1
ATOM 707 C C . LEU A 1 90 ? -28.621 7.030 54.038 1.00 96.25 90 LEU A C 1
ATOM 709 O O . LEU A 1 90 ? -28.911 7.525 52.954 1.00 96.25 90 LEU A O 1
ATOM 713 N N . VAL A 1 91 ? -27.428 6.479 54.278 1.00 96.56 91 VAL A N 1
ATOM 714 C CA . VAL A 1 91 ? -26.372 6.367 53.258 1.00 96.56 91 VAL A CA 1
ATOM 715 C C . VAL A 1 91 ? -26.858 5.525 52.081 1.00 96.56 91 VAL A C 1
ATOM 717 O O . VAL A 1 91 ? -26.813 5.995 50.948 1.00 96.56 91 VAL A O 1
ATOM 720 N N . LYS A 1 92 ? -27.440 4.350 52.348 1.00 95.06 92 LYS A N 1
ATOM 721 C CA . LYS A 1 92 ? -27.985 3.476 51.299 1.00 95.06 92 LYS A CA 1
ATOM 722 C C . LYS A 1 92 ? -29.112 4.147 50.501 1.00 95.06 92 LYS A C 1
ATOM 724 O O . LYS A 1 92 ? -29.215 3.983 49.287 1.00 95.06 92 LYS A O 1
ATOM 729 N N . GLU A 1 93 ? -29.954 4.939 51.165 1.00 95.88 93 GLU A N 1
ATOM 730 C CA . GLU A 1 93 ? -30.994 5.722 50.496 1.00 95.88 93 GLU A CA 1
ATOM 731 C C . GLU A 1 93 ? -30.394 6.830 49.610 1.00 95.88 93 GLU A C 1
ATOM 733 O O . GLU A 1 93 ? -30.837 7.016 48.476 1.00 95.88 93 GLU A O 1
ATOM 738 N N . LEU A 1 94 ? -29.366 7.539 50.083 1.00 95.94 94 LEU A N 1
ATOM 739 C CA . LEU A 1 94 ? -28.668 8.565 49.304 1.00 95.94 94 LEU A CA 1
ATOM 740 C C . LEU A 1 94 ? -27.948 7.981 48.086 1.00 95.94 94 LEU A C 1
ATOM 742 O O . LEU A 1 94 ? -28.050 8.552 47.003 1.00 95.94 94 LEU A O 1
ATOM 746 N N . GLU A 1 95 ? -27.282 6.838 48.232 1.00 93.75 95 GLU A N 1
ATOM 747 C CA . GLU A 1 95 ? -26.631 6.130 47.125 1.00 93.75 95 GLU A CA 1
ATOM 748 C C . GLU A 1 95 ? -27.649 5.745 46.049 1.00 93.75 95 GLU A C 1
ATOM 750 O O . GLU A 1 95 ? -27.474 6.106 44.884 1.00 93.75 95 GLU A O 1
ATOM 755 N N . SER A 1 96 ? -28.784 5.157 46.442 1.00 91.88 96 SER A N 1
ATOM 756 C CA . SER A 1 96 ? -29.855 4.822 45.494 1.00 91.88 96 SER A CA 1
ATOM 757 C C . SER A 1 96 ? -30.429 6.057 44.780 1.00 91.88 96 SER A C 1
ATOM 759 O O . SER A 1 96 ? -30.688 6.028 43.575 1.00 91.88 96 SER A O 1
ATOM 761 N N . LYS A 1 97 ? -30.572 7.193 45.479 1.00 93.44 97 LYS A N 1
ATOM 762 C CA . LYS A 1 97 ? -31.008 8.463 44.872 1.00 93.44 97 LYS A CA 1
ATOM 763 C C . LYS A 1 97 ? -29.968 9.010 43.895 1.00 93.44 97 LYS A C 1
ATOM 765 O O . LYS A 1 97 ? -30.342 9.499 42.826 1.00 93.44 97 LYS A O 1
ATOM 770 N N . CYS A 1 98 ? -28.683 8.909 44.224 1.00 87.19 98 CYS A N 1
ATOM 771 C CA . CYS A 1 98 ? -27.591 9.295 43.336 1.00 87.19 98 CYS A CA 1
ATOM 772 C C . CYS A 1 98 ? -27.567 8.438 42.067 1.00 87.19 98 CYS A C 1
ATOM 774 O O . CYS A 1 98 ? -27.425 8.992 40.979 1.00 87.19 98 CYS A O 1
ATOM 776 N N . GLU A 1 99 ? -27.778 7.125 42.162 1.00 86.50 99 GLU A N 1
ATOM 777 C CA . GLU A 1 99 ? -27.865 6.238 40.995 1.00 86.50 99 GLU A CA 1
ATOM 778 C C . GLU A 1 99 ? -29.029 6.609 40.071 1.00 86.50 99 GLU A C 1
ATOM 780 O O . GLU A 1 99 ? -28.847 6.717 38.854 1.00 86.50 99 GLU A O 1
ATOM 785 N N . ILE A 1 100 ? -30.208 6.888 40.635 1.00 85.19 100 ILE A N 1
ATOM 786 C CA . ILE A 1 100 ? -31.384 7.324 39.870 1.00 85.19 100 ILE A CA 1
ATOM 787 C C . ILE A 1 100 ? -31.098 8.647 39.148 1.00 85.19 100 ILE A C 1
ATOM 789 O O . ILE A 1 100 ? -31.374 8.771 37.951 1.00 85.19 100 ILE A O 1
ATOM 793 N N . LEU A 1 101 ? -30.497 9.621 39.837 1.00 81.69 101 LEU A N 1
ATOM 794 C CA . LEU A 1 101 ? -30.112 10.900 39.237 1.00 81.69 101 LEU A CA 1
ATOM 795 C C . LEU A 1 101 ? -29.059 10.722 38.138 1.00 81.69 101 LEU A C 1
ATOM 797 O O . LEU A 1 101 ? -29.141 11.381 37.101 1.00 81.69 101 LEU A O 1
ATOM 801 N N . ASN A 1 102 ? -28.106 9.808 38.313 1.00 75.38 102 ASN A N 1
ATOM 802 C CA . ASN A 1 102 ? -27.079 9.530 37.313 1.00 75.38 102 ASN A CA 1
ATOM 803 C C . ASN A 1 102 ? -27.666 8.820 36.080 1.00 75.38 102 ASN A C 1
ATOM 805 O O . ASN A 1 102 ? -27.247 9.071 34.952 1.00 75.38 102 ASN A O 1
ATOM 809 N N . HIS A 1 103 ? -28.690 7.982 36.259 1.00 72.25 103 HIS A N 1
ATOM 810 C CA . HIS A 1 103 ? -29.437 7.382 35.154 1.00 72.25 103 HIS A CA 1
ATOM 811 C C . HIS A 1 103 ? -30.302 8.391 34.392 1.00 72.25 103 HIS A C 1
ATOM 813 O O . HIS A 1 103 ? -30.414 8.279 33.170 1.00 72.25 103 HIS A O 1
ATOM 819 N N . GLN A 1 104 ? -30.866 9.390 35.073 1.00 74.38 104 GLN A N 1
ATOM 820 C CA . GLN A 1 104 ? -31.633 10.466 34.438 1.00 74.38 104 GLN A CA 1
ATOM 821 C C . GLN A 1 104 ? -30.734 11.493 33.734 1.00 74.38 104 GLN A C 1
ATOM 823 O O . GLN A 1 104 ? -31.102 12.005 32.677 1.00 74.38 104 GLN A O 1
ATOM 828 N N . ASN A 1 105 ? -29.535 11.736 34.269 1.00 68.69 105 ASN A N 1
ATOM 829 C CA . ASN A 1 105 ? -28.554 12.671 33.717 1.00 68.69 105 ASN A CA 1
ATOM 830 C C . ASN A 1 105 ? -27.491 12.017 32.836 1.00 68.69 105 ASN A C 1
ATOM 832 O O . ASN A 1 105 ? -26.556 12.711 32.432 1.00 68.69 105 ASN A O 1
ATOM 836 N N . LYS A 1 106 ? -27.612 10.726 32.486 1.00 59.00 106 LYS A N 1
ATOM 837 C CA . LYS A 1 106 ? -26.750 10.141 31.452 1.00 59.00 106 LYS A CA 1
ATOM 838 C C . LYS A 1 106 ? -26.906 11.015 30.209 1.00 59.00 106 LYS A C 1
ATOM 840 O O . LYS A 1 106 ? -28.000 11.024 29.631 1.00 59.00 106 LYS A O 1
ATOM 845 N N . PRO A 1 107 ? -25.862 11.762 29.790 1.00 59.28 107 PRO A N 1
ATOM 846 C CA . PRO A 1 107 ? -25.948 12.547 28.577 1.00 59.28 107 PRO A CA 1
ATOM 847 C C . PRO A 1 107 ? -26.312 11.538 27.505 1.00 59.28 107 PRO A C 1
ATOM 849 O O . PRO A 1 107 ? -25.596 10.547 27.346 1.00 59.28 107 PRO A O 1
ATOM 852 N N . LYS A 1 108 ? -27.476 11.713 26.862 1.00 63.56 108 LYS A N 1
ATOM 853 C CA . LYS A 1 108 ? -27.891 10.869 25.741 1.00 63.56 108 LYS A CA 1
ATOM 854 C C . LYS A 1 108 ? -26.715 10.898 24.784 1.00 63.56 108 LYS A C 1
ATOM 856 O O . LYS A 1 108 ? -26.522 11.909 24.114 1.00 63.56 108 LYS A O 1
ATOM 861 N N . MET A 1 109 ? -25.877 9.857 24.808 1.00 57.44 109 MET A N 1
ATOM 862 C CA . MET A 1 109 ? -24.696 9.811 23.968 1.00 57.44 109 MET A CA 1
ATOM 863 C C . MET A 1 109 ? -25.251 9.899 22.566 1.00 57.44 109 MET A C 1
ATOM 865 O O . MET A 1 109 ? -25.942 8.984 22.109 1.00 57.44 109 MET A O 1
ATOM 869 N N . PHE A 1 110 ? -25.051 11.053 21.933 1.00 59.75 110 PHE A N 1
ATOM 870 C CA . PHE A 1 110 ? -25.478 11.253 20.571 1.00 59.75 110 PHE A CA 1
ATOM 871 C C . PHE A 1 110 ? -24.828 10.124 19.791 1.00 59.75 110 PHE A C 1
ATOM 873 O O . PHE A 1 110 ? -23.603 10.010 19.760 1.00 59.75 110 PHE A O 1
ATOM 880 N N . SER A 1 111 ? -25.644 9.225 19.237 1.00 66.31 111 SER A N 1
ATOM 881 C CA . SER A 1 111 ? -25.094 8.179 18.387 1.00 66.31 111 SER A CA 1
ATOM 882 C C . SER A 1 111 ? -24.240 8.873 17.325 1.00 66.31 111 SER A C 1
ATOM 884 O O . SER A 1 111 ? -24.654 9.906 16.793 1.00 66.31 111 SER A O 1
ATOM 886 N N . ASN A 1 112 ? -23.060 8.337 17.001 1.00 73.06 112 ASN A N 1
ATOM 887 C CA . ASN A 1 112 ? -22.198 8.928 15.964 1.00 73.06 112 ASN A CA 1
ATOM 888 C C . ASN A 1 112 ? -22.973 9.174 14.653 1.00 73.06 112 ASN A C 1
ATOM 890 O O . ASN A 1 112 ? -22.696 10.109 13.907 1.00 73.06 112 ASN A O 1
ATOM 894 N N . ARG A 1 113 ? -24.018 8.372 14.413 1.00 76.38 113 ARG A N 1
ATOM 895 C CA . ARG A 1 113 ? -24.962 8.541 13.309 1.00 76.38 113 ARG A CA 1
ATOM 896 C C . ARG A 1 113 ? -25.823 9.807 13.432 1.00 76.38 113 ARG A C 1
ATOM 898 O O . ARG A 1 113 ? -26.004 10.501 12.438 1.00 76.38 113 ARG A O 1
ATOM 905 N N . GLY A 1 114 ? -26.315 10.130 14.627 1.00 81.69 114 GLY A N 1
ATOM 906 C CA . GLY A 1 114 ? -27.050 11.365 14.914 1.00 81.69 114 GLY A CA 1
ATOM 907 C C . GLY A 1 114 ? -26.178 12.618 14.821 1.00 81.69 114 GLY A C 1
ATOM 908 O O . GLY A 1 114 ? -26.619 13.615 14.255 1.00 81.69 114 GLY A O 1
ATOM 909 N N . VAL A 1 115 ? -24.925 12.548 15.284 1.00 81.88 115 VAL A N 1
ATOM 910 C CA . VAL A 1 115 ? -23.962 13.658 15.156 1.00 81.88 115 VAL A CA 1
ATOM 911 C C . VAL A 1 115 ? -23.675 13.950 13.684 1.00 81.88 115 VAL A C 1
ATOM 913 O O . VAL A 1 115 ? -23.804 15.091 13.247 1.00 81.88 115 VAL A O 1
ATOM 916 N N . ASN A 1 116 ? -23.384 12.919 12.887 1.00 84.00 116 ASN A N 1
ATOM 917 C CA . ASN A 1 116 ? -23.125 13.089 11.457 1.00 84.00 116 ASN A CA 1
ATOM 918 C C . ASN A 1 116 ? -24.351 13.629 10.705 1.00 84.00 116 ASN A C 1
ATOM 920 O O . ASN A 1 116 ? -24.209 14.528 9.881 1.00 84.00 116 ASN A O 1
ATOM 924 N N . ALA A 1 117 ? -25.559 13.150 11.024 1.00 90.06 117 ALA A N 1
ATOM 925 C CA . ALA A 1 117 ? -26.791 13.668 10.430 1.00 90.06 117 ALA A CA 1
ATOM 926 C C . ALA A 1 117 ? -27.034 15.149 10.779 1.00 90.06 117 ALA A C 1
ATOM 928 O O . ALA A 1 117 ? -27.422 15.931 9.910 1.00 90.06 117 ALA A O 1
ATOM 929 N N . ALA A 1 118 ? -26.764 15.553 12.025 1.00 87.94 118 ALA A N 1
ATOM 930 C CA . ALA A 1 118 ? -26.868 16.946 12.453 1.00 87.94 118 ALA A CA 1
ATOM 931 C C . ALA A 1 118 ? -25.838 17.843 11.746 1.00 87.94 118 ALA A C 1
ATOM 933 O O . ALA A 1 118 ? -26.192 18.925 11.280 1.00 87.94 118 ALA A O 1
ATOM 934 N N . ILE A 1 119 ? -24.596 17.370 11.589 1.00 90.50 119 ILE A N 1
ATOM 935 C CA . ILE A 1 119 ? -23.543 18.086 10.854 1.00 90.50 119 ILE A CA 1
ATOM 936 C C . ILE A 1 119 ? -23.941 18.268 9.387 1.00 90.50 119 ILE A C 1
ATOM 938 O O . ILE A 1 119 ? -23.885 19.387 8.879 1.00 90.50 119 ILE A O 1
ATOM 942 N N . SER A 1 120 ? -24.396 17.209 8.709 1.00 91.88 120 SER A N 1
ATOM 943 C CA . SER A 1 120 ? -24.837 17.303 7.313 1.00 91.88 120 SER A CA 1
ATOM 944 C C . SER A 1 120 ? -26.016 18.264 7.146 1.00 91.88 120 SER A C 1
ATOM 946 O O . SER A 1 120 ? -26.007 19.070 6.218 1.00 91.88 120 SER A O 1
ATOM 948 N N . LYS A 1 121 ? -26.990 18.243 8.068 1.00 93.69 121 LYS A N 1
ATOM 949 C CA . LYS A 1 121 ? -28.146 19.153 8.050 1.00 93.69 121 LYS A CA 1
ATOM 950 C C . LYS A 1 121 ? -27.746 20.615 8.287 1.00 93.69 121 LYS A C 1
ATOM 952 O O . LYS A 1 121 ? -28.272 21.512 7.630 1.00 93.69 121 LYS A O 1
ATOM 957 N N . ALA A 1 122 ? -26.803 20.868 9.194 1.00 92.94 122 ALA A N 1
ATOM 958 C CA . ALA A 1 122 ? -26.274 22.210 9.435 1.00 92.94 122 ALA A CA 1
ATOM 959 C C . ALA A 1 122 ? -25.503 22.735 8.212 1.00 92.94 122 ALA A C 1
ATOM 961 O O . ALA A 1 122 ? -25.708 23.869 7.783 1.00 92.94 122 ALA A O 1
ATOM 962 N N . GLN A 1 123 ? -24.675 21.888 7.594 1.00 92.75 123 GLN A N 1
ATOM 963 C CA . GLN A 1 123 ? -23.940 22.240 6.380 1.00 92.75 123 GLN A CA 1
ATOM 964 C C . GLN A 1 123 ? -24.872 22.531 5.199 1.00 92.75 123 GLN A C 1
ATOM 966 O O . GLN A 1 123 ? -24.648 23.506 4.484 1.00 92.75 123 GLN A O 1
ATOM 971 N N . SER A 1 124 ? -25.926 21.732 4.996 1.00 93.12 124 SER A N 1
ATOM 972 C CA . SER A 1 124 ? -26.902 21.987 3.931 1.00 93.12 124 SER A CA 1
ATOM 973 C C . SER A 1 124 ? -27.702 23.265 4.180 1.00 93.12 124 SER A C 1
ATOM 975 O O . SER A 1 124 ? -27.947 24.018 3.244 1.00 93.12 124 SER A O 1
ATOM 977 N N . SER A 1 125 ? -28.069 23.549 5.435 1.00 93.12 125 SER A N 1
ATOM 978 C CA . SER A 1 125 ? -28.781 24.783 5.782 1.00 93.12 125 SER A CA 1
ATOM 979 C C . SER A 1 125 ? -27.930 26.032 5.555 1.00 93.12 125 SER A C 1
ATOM 981 O O . SER A 1 125 ? -28.462 27.029 5.080 1.00 93.12 125 SER A O 1
ATOM 983 N N . ASN A 1 126 ? -26.632 25.990 5.870 1.00 92.38 126 ASN A N 1
ATOM 984 C CA . ASN A 1 126 ? -25.740 27.130 5.648 1.00 92.38 126 ASN A CA 1
ATOM 985 C C . ASN A 1 126 ? -25.541 27.410 4.155 1.00 92.38 126 ASN A C 1
ATOM 987 O O . ASN A 1 126 ? -25.614 28.562 3.745 1.00 92.38 126 ASN A O 1
ATOM 991 N N . LYS A 1 127 ? -25.376 26.362 3.338 1.00 91.56 127 LYS A N 1
ATOM 992 C CA . LYS A 1 127 ? -25.283 26.508 1.878 1.00 91.56 127 LYS A CA 1
ATOM 993 C C . LYS A 1 127 ? -26.562 27.075 1.261 1.00 91.56 127 LYS A C 1
ATOM 995 O O . LYS A 1 127 ? -26.479 27.894 0.360 1.00 91.56 127 LYS A O 1
ATOM 1000 N N . MET A 1 128 ? -27.737 26.666 1.747 1.00 90.00 128 MET A N 1
ATOM 1001 C CA . MET A 1 128 ? -29.002 27.231 1.259 1.00 90.00 128 MET A CA 1
ATOM 1002 C C . MET A 1 128 ? -29.157 28.713 1.615 1.00 90.00 128 MET A C 1
ATOM 1004 O O . MET A 1 128 ? -29.639 29.475 0.787 1.00 90.00 128 MET A O 1
ATOM 1008 N N . LYS A 1 129 ? -28.714 29.137 2.806 1.00 88.56 129 LYS A N 1
ATOM 1009 C CA . LYS A 1 129 ? -28.699 30.563 3.168 1.00 88.56 129 LYS A CA 1
ATOM 1010 C C . LYS A 1 129 ? -27.767 31.371 2.268 1.00 88.56 129 LYS A C 1
ATOM 1012 O O . LYS A 1 129 ? -28.168 32.415 1.785 1.00 88.56 129 LYS A O 1
ATOM 1017 N N . GLU A 1 130 ? -26.577 30.846 1.985 1.00 87.88 130 GLU A N 1
ATOM 1018 C CA . GLU A 1 130 ? -25.612 31.498 1.091 1.00 87.88 130 GLU A CA 1
ATOM 1019 C C . GLU A 1 130 ? -26.177 31.705 -0.323 1.00 87.88 130 GLU A C 1
ATOM 1021 O O . GLU A 1 130 ? -25.950 32.750 -0.918 1.00 87.88 130 GLU A O 1
ATOM 1026 N N . ILE A 1 131 ? -26.962 30.754 -0.842 1.00 85.94 131 ILE A N 1
ATOM 1027 C CA . ILE A 1 131 ? -27.622 30.887 -2.152 1.00 85.94 131 ILE A CA 1
ATOM 1028 C C . ILE A 1 131 ? -28.716 31.966 -2.120 1.00 85.94 131 ILE A C 1
ATOM 1030 O O . ILE A 1 131 ? -28.752 32.814 -3.005 1.00 85.94 131 ILE A O 1
ATOM 1034 N N . LEU A 1 132 ? -29.563 31.984 -1.086 1.00 81.25 132 LEU A N 1
ATOM 1035 C CA . LEU A 1 132 ? -30.608 33.007 -0.937 1.00 81.25 132 LEU A CA 1
ATOM 1036 C C . LEU A 1 132 ? -30.025 34.418 -0.745 1.00 81.25 132 LEU A C 1
ATOM 1038 O O . LEU A 1 132 ? -30.583 35.399 -1.232 1.00 81.25 132 LEU A O 1
ATOM 1042 N N . ASP A 1 133 ? -28.887 34.532 -0.059 1.00 81.25 133 ASP A N 1
ATOM 1043 C CA . ASP A 1 133 ? -28.181 35.803 0.124 1.00 81.25 133 ASP A CA 1
ATOM 1044 C C . ASP A 1 133 ? -27.521 36.304 -1.176 1.00 81.25 133 ASP A C 1
ATOM 1046 O O . ASP A 1 133 ? -27.259 37.502 -1.305 1.00 81.25 133 ASP A O 1
ATOM 1050 N N . LEU A 1 134 ? -27.246 35.409 -2.136 1.00 76.50 134 LEU A N 1
ATOM 1051 C CA . LEU A 1 134 ? -26.756 35.765 -3.471 1.00 76.50 134 LEU A CA 1
ATOM 1052 C C . LEU A 1 134 ? -27.892 36.238 -4.387 1.00 76.50 134 LEU A C 1
ATOM 1054 O O . LEU A 1 134 ? -27.703 37.222 -5.095 1.00 76.50 134 LEU A O 1
ATOM 1058 N N . GLU A 1 135 ? -29.069 35.607 -4.332 1.00 71.31 135 GLU A N 1
ATOM 1059 C CA . GLU A 1 135 ? -30.244 36.026 -5.120 1.00 71.31 135 GLU A CA 1
ATOM 1060 C C . GLU A 1 135 ? -30.770 37.409 -4.698 1.00 71.31 135 GLU A C 1
ATOM 1062 O O . GLU A 1 135 ? -31.208 38.191 -5.535 1.00 71.31 135 GLU A O 1
ATOM 1067 N N . ASN A 1 136 ? -30.658 37.768 -3.415 1.00 69.25 136 ASN A N 1
ATOM 1068 C CA . ASN A 1 136 ? -31.100 39.077 -2.915 1.00 69.25 136 ASN A CA 1
ATOM 1069 C C . ASN A 1 136 ? -30.118 40.236 -3.188 1.00 69.25 136 ASN A C 1
ATOM 1071 O O . ASN A 1 136 ? -30.384 41.361 -2.768 1.00 69.25 136 ASN A O 1
ATOM 1075 N N . LYS A 1 137 ? -28.978 39.990 -3.850 1.00 60.75 137 LYS A N 1
ATOM 1076 C CA . LYS A 1 137 ? -27.965 41.018 -4.165 1.00 60.75 137 LYS A CA 1
ATOM 1077 C C . LYS A 1 137 ? -27.964 41.480 -5.625 1.00 60.75 137 LYS A C 1
ATOM 1079 O O . LYS A 1 137 ? -27.076 42.233 -6.016 1.00 60.75 137 LYS A O 1
ATOM 1084 N N . GLU A 1 138 ? -28.953 41.084 -6.422 1.00 56.47 138 GLU A N 1
ATOM 1085 C CA . GLU A 1 138 ? -29.133 41.587 -7.788 1.00 56.47 138 GLU A CA 1
ATOM 1086 C C . GLU A 1 138 ? -29.924 42.902 -7.784 1.00 56.47 138 GLU A C 1
ATOM 1088 O O . GLU A 1 138 ? -31.115 42.954 -8.078 1.00 56.47 138 GLU A O 1
ATOM 1093 N N . GLY A 1 139 ? -29.252 43.982 -7.398 1.00 62.22 139 GLY A N 1
ATOM 1094 C CA . GLY A 1 139 ? -29.836 45.317 -7.390 1.00 62.22 139 GLY A CA 1
ATOM 1095 C C . GLY A 1 139 ? -28.853 46.347 -6.870 1.00 62.22 139 GLY A C 1
ATOM 1096 O O . GLY A 1 139 ? -29.017 46.820 -5.756 1.00 62.22 139 GLY A O 1
ATOM 1097 N N . ASP A 1 140 ? -27.778 46.586 -7.619 1.00 50.53 140 ASP A N 1
ATOM 1098 C CA . ASP A 1 140 ? -27.311 47.937 -7.937 1.00 50.53 140 ASP A CA 1
ATOM 1099 C C . ASP A 1 140 ? -26.095 47.860 -8.870 1.00 50.53 140 ASP A C 1
ATOM 1101 O O . ASP A 1 140 ? -25.155 47.075 -8.702 1.00 50.53 140 ASP A O 1
ATOM 1105 N N . ASP A 1 141 ? -26.214 48.659 -9.919 1.00 60.53 141 ASP A N 1
ATOM 1106 C CA . ASP A 1 141 ? -25.267 48.926 -10.983 1.00 60.53 141 ASP A CA 1
ATOM 1107 C C . ASP A 1 141 ? -24.085 49.709 -10.395 1.00 60.53 141 ASP A C 1
ATOM 1109 O O . ASP A 1 141 ? -24.244 50.877 -10.065 1.00 60.53 141 ASP A O 1
ATOM 1113 N N . ASP A 1 142 ? -22.941 49.051 -10.171 1.00 49.69 142 ASP A N 1
ATOM 1114 C CA . ASP A 1 142 ? -21.607 49.675 -10.180 1.00 49.69 142 ASP A CA 1
ATOM 1115 C C . ASP A 1 142 ? -20.496 48.623 -9.961 1.00 49.69 142 ASP A C 1
ATOM 1117 O O . ASP A 1 142 ? -20.293 48.086 -8.873 1.00 49.69 142 ASP A O 1
ATOM 1121 N N . GLY A 1 143 ? -19.745 48.333 -11.030 1.00 58.56 143 GLY A N 1
ATOM 1122 C CA . GLY A 1 143 ? -18.339 47.902 -10.981 1.00 58.56 143 GLY A CA 1
ATOM 1123 C C . GLY A 1 143 ? -17.954 46.750 -10.039 1.00 58.56 143 GLY A C 1
ATOM 1124 O O . GLY A 1 143 ? -17.196 46.948 -9.091 1.00 58.56 143 GLY A O 1
ATOM 1125 N N . TRP A 1 144 ? -18.350 45.513 -10.350 1.00 45.50 144 TRP A N 1
ATOM 1126 C CA . TRP A 1 144 ? -17.866 44.340 -9.611 1.00 45.50 144 TRP A CA 1
ATOM 1127 C C . TRP A 1 144 ? -16.438 43.957 -10.021 1.00 45.50 144 TRP A C 1
ATOM 1129 O O . TRP A 1 144 ? -16.198 43.228 -10.988 1.00 45.50 144 TRP A O 1
ATOM 1139 N N . GLU A 1 145 ? -15.465 44.429 -9.242 1.00 56.62 145 GLU A N 1
ATOM 1140 C CA . GLU A 1 145 ? -14.092 43.940 -9.294 1.00 56.62 145 GLU A CA 1
ATOM 1141 C C . GLU A 1 145 ? -14.048 42.475 -8.830 1.00 56.62 145 GLU A C 1
ATOM 1143 O O . GLU A 1 145 ? -14.513 42.109 -7.748 1.00 56.62 145 GLU A O 1
ATOM 1148 N N . LYS A 1 146 ? -13.481 41.608 -9.675 1.00 54.25 146 LYS A N 1
ATOM 1149 C CA . LYS A 1 146 ? -13.317 40.176 -9.414 1.00 54.25 146 LYS A CA 1
ATOM 1150 C C . LYS A 1 146 ? -12.553 39.975 -8.104 1.00 54.25 146 LYS A C 1
ATOM 1152 O O . LYS A 1 146 ? -11.329 40.091 -8.077 1.00 54.25 146 LYS A O 1
ATOM 1157 N N . VAL A 1 147 ? -13.264 39.611 -7.035 1.00 54.44 147 VAL A N 1
ATOM 1158 C CA . VAL A 1 147 ? -12.674 39.279 -5.733 1.00 54.44 147 VAL A CA 1
ATOM 1159 C C . VAL A 1 147 ? -11.795 38.037 -5.889 1.00 54.44 147 VAL A C 1
ATOM 1161 O O . VAL A 1 147 ? -12.226 36.888 -5.783 1.00 54.44 147 VAL A O 1
ATOM 1164 N N . VAL A 1 148 ? -10.519 38.270 -6.184 1.00 50.78 148 VAL A N 1
ATOM 1165 C CA . VAL A 1 148 ? -9.477 37.251 -6.171 1.00 50.78 148 VAL A CA 1
ATOM 1166 C C . VAL A 1 148 ? -9.262 36.820 -4.728 1.00 50.78 148 VAL A C 1
ATOM 1168 O O . VAL A 1 148 ? -8.760 37.569 -3.892 1.00 50.78 148 VAL A O 1
ATOM 1171 N N . ASN A 1 149 ? -9.659 35.584 -4.437 1.00 46.44 149 ASN A N 1
ATOM 1172 C CA . ASN A 1 149 ? -9.445 34.925 -3.157 1.00 46.44 149 ASN A CA 1
ATOM 1173 C C . ASN A 1 149 ? -7.971 35.052 -2.721 1.00 46.44 149 ASN A C 1
ATOM 1175 O O . ASN A 1 149 ? -7.108 34.315 -3.196 1.00 46.44 149 ASN A O 1
ATOM 1179 N N . ARG A 1 150 ? -7.677 35.948 -1.766 1.00 53.72 150 ARG A N 1
ATOM 1180 C CA . ARG A 1 150 ? -6.349 36.122 -1.140 1.00 53.72 150 ARG A CA 1
ATOM 1181 C C . ARG A 1 150 ? -6.007 35.012 -0.141 1.00 53.72 150 ARG A C 1
ATOM 1183 O O . ARG A 1 150 ? -5.242 35.223 0.798 1.00 53.72 150 ARG A O 1
ATOM 1190 N N . ARG A 1 151 ? -6.512 33.791 -0.336 1.00 54.81 151 ARG A N 1
ATOM 1191 C CA . ARG A 1 151 ? -5.817 32.640 0.242 1.00 54.81 151 ARG A CA 1
ATOM 1192 C C . ARG A 1 151 ? -4.545 32.522 -0.567 1.00 54.81 151 ARG A C 1
ATOM 1194 O O . ARG A 1 151 ? -4.624 32.047 -1.693 1.00 54.81 151 ARG A O 1
ATOM 1201 N N . MET A 1 152 ? -3.406 32.980 -0.032 1.00 54.94 152 MET A N 1
ATOM 1202 C CA . MET A 1 152 ? -2.118 32.634 -0.628 1.00 54.94 152 MET A CA 1
ATOM 1203 C C . MET A 1 152 ? -2.140 31.114 -0.795 1.00 54.94 152 MET A C 1
ATOM 1205 O O . MET A 1 152 ? -2.161 30.407 0.222 1.00 54.94 152 MET A O 1
ATOM 1209 N N . PRO A 1 153 ? -2.224 30.584 -2.031 1.00 58.28 153 PRO A N 1
ATOM 1210 C CA . PRO A 1 153 ? -2.100 29.158 -2.214 1.00 58.28 153 PRO A CA 1
ATOM 1211 C C . PRO A 1 153 ? -0.752 28.843 -1.591 1.00 58.28 153 PRO A C 1
ATOM 1213 O O . PRO A 1 153 ? 0.234 29.514 -1.912 1.00 58.28 153 PRO A O 1
ATOM 1216 N N . ARG A 1 154 ? -0.697 27.888 -0.650 1.00 60.62 154 ARG A N 1
ATOM 1217 C CA . ARG A 1 154 ? 0.585 27.272 -0.298 1.00 60.62 154 ARG A CA 1
ATOM 1218 C C . ARG A 1 154 ? 1.183 26.939 -1.644 1.00 60.62 154 ARG A C 1
ATOM 1220 O O . ARG A 1 154 ? 0.589 26.122 -2.341 1.00 60.62 154 ARG A O 1
ATOM 1227 N N . LYS A 1 155 ? 2.201 27.702 -2.056 1.00 58.44 155 LYS A N 1
ATOM 1228 C CA . LYS A 1 155 ? 2.750 27.692 -3.407 1.00 58.44 155 LYS A CA 1
ATOM 1229 C C . LYS A 1 155 ? 3.298 26.285 -3.523 1.00 58.44 155 LYS A C 1
ATOM 1231 O O . LYS A 1 155 ? 4.404 26.024 -3.054 1.00 58.44 155 LYS A O 1
ATOM 1236 N N . SER A 1 156 ? 2.459 25.349 -3.969 1.00 60.03 156 SER A N 1
ATOM 1237 C CA . SER A 1 156 ? 2.851 23.987 -4.243 1.00 60.03 156 SER A CA 1
ATOM 1238 C C . SER A 1 156 ? 3.983 24.216 -5.206 1.00 60.03 156 SER A C 1
ATOM 1240 O O . SER A 1 156 ? 3.793 24.835 -6.256 1.00 60.03 156 SER A O 1
ATOM 1242 N N . ARG A 1 157 ? 5.205 23.939 -4.745 1.00 57.41 157 ARG A N 1
ATOM 1243 C CA . ARG A 1 157 ? 6.373 24.070 -5.596 1.00 57.41 157 ARG A CA 1
ATOM 1244 C C . ARG A 1 157 ? 6.000 23.234 -6.804 1.00 57.41 157 ARG A C 1
ATOM 1246 O O . ARG A 1 157 ? 5.804 22.028 -6.659 1.00 57.41 157 ARG A O 1
ATOM 1253 N N . LYS A 1 158 ? 5.724 23.897 -7.930 1.00 60.41 158 LYS A N 1
ATOM 1254 C CA . LYS A 1 158 ? 5.402 23.212 -9.169 1.00 60.41 158 LYS A CA 1
ATOM 1255 C C . LYS A 1 158 ? 6.677 22.448 -9.450 1.00 60.41 158 LYS A C 1
ATOM 1257 O O . LYS A 1 158 ? 7.686 23.059 -9.788 1.00 60.41 158 LYS A O 1
ATOM 1262 N N . PHE A 1 159 ? 6.672 21.152 -9.159 1.00 59.25 159 PHE A N 1
ATOM 1263 C CA . PHE A 1 159 ? 7.732 20.283 -9.616 1.00 59.25 159 PHE A CA 1
ATOM 1264 C C . PHE A 1 159 ? 7.661 20.389 -11.130 1.00 59.25 159 PHE A C 1
ATOM 1266 O O . PHE A 1 159 ? 6.709 19.913 -11.746 1.00 59.25 159 PHE A O 1
ATOM 1273 N N . VAL A 1 160 ? 8.598 21.140 -11.703 1.00 65.38 160 VAL A N 1
ATOM 1274 C CA . VAL A 1 160 ? 8.766 21.213 -13.145 1.00 65.38 160 VAL A CA 1
ATOM 1275 C C . VAL A 1 160 ? 9.322 19.854 -13.533 1.00 65.38 160 VAL A C 1
ATOM 1277 O O . VAL A 1 160 ? 10.520 19.604 -13.452 1.00 65.38 160 VAL A O 1
ATOM 1280 N N . VAL A 1 161 ? 8.420 18.930 -13.851 1.00 65.06 161 VAL A N 1
ATOM 1281 C CA . VAL A 1 161 ? 8.777 17.663 -14.478 1.00 65.06 161 VAL A CA 1
ATOM 1282 C C . VAL A 1 161 ? 8.910 17.972 -15.963 1.00 65.06 161 VAL A C 1
ATOM 1284 O O . VAL A 1 161 ? 7.952 17.842 -16.716 1.00 65.06 161 VAL A O 1
ATOM 1287 N N . GLY A 1 162 ? 10.074 18.487 -16.359 1.00 62.38 162 GLY A N 1
ATOM 1288 C CA . GLY A 1 162 ? 10.414 18.630 -17.771 1.00 62.38 162 GLY A CA 1
ATOM 1289 C C . GLY A 1 162 ? 10.614 17.248 -18.389 1.00 62.38 162 GLY A C 1
ATOM 1290 O O . GLY A 1 162 ? 11.278 16.396 -17.792 1.00 62.38 162 GLY A O 1
ATOM 1291 N N . GLY A 1 163 ? 10.018 17.016 -19.558 1.00 61.19 163 GLY A N 1
ATOM 1292 C CA . GLY A 1 163 ? 10.403 15.896 -20.413 1.00 61.19 163 GLY A CA 1
ATOM 1293 C C . GLY A 1 163 ? 11.840 16.089 -20.899 1.00 61.19 163 GLY A C 1
ATOM 1294 O O . GLY A 1 163 ? 12.310 17.217 -21.033 1.00 61.19 163 GLY A O 1
ATOM 1295 N N . ASN A 1 164 ? 12.554 14.994 -21.143 1.00 62.78 164 ASN A N 1
ATOM 1296 C CA . ASN A 1 164 ? 13.962 15.039 -21.552 1.00 62.78 164 ASN A CA 1
ATOM 1297 C C . ASN A 1 164 ? 14.157 15.506 -23.011 1.00 62.78 164 ASN A C 1
ATOM 1299 O O . ASN A 1 164 ? 15.286 15.607 -23.470 1.00 62.78 164 ASN A O 1
ATOM 1303 N N . GLU A 1 165 ? 13.068 15.752 -23.743 1.00 68.50 165 GLU A N 1
ATOM 1304 C CA . GLU A 1 165 ? 13.080 15.996 -25.189 1.00 68.50 165 GLU A CA 1
ATOM 1305 C C . GLU A 1 165 ? 13.454 17.445 -25.564 1.00 68.50 165 GLU A C 1
ATOM 1307 O O . GLU A 1 165 ? 13.930 17.671 -26.671 1.00 68.50 165 GLU A O 1
ATOM 1312 N N . GLU A 1 166 ? 13.307 18.420 -24.654 1.00 63.03 166 GLU A N 1
ATOM 1313 C CA . GLU A 1 166 ? 13.407 19.858 -24.993 1.00 63.03 166 GLU A CA 1
ATOM 1314 C C . GLU A 1 166 ? 14.564 20.626 -24.318 1.00 63.03 166 GLU A C 1
ATOM 1316 O O . GLU A 1 166 ? 14.822 21.778 -24.664 1.00 63.03 166 GLU A O 1
ATOM 1321 N N . ASN A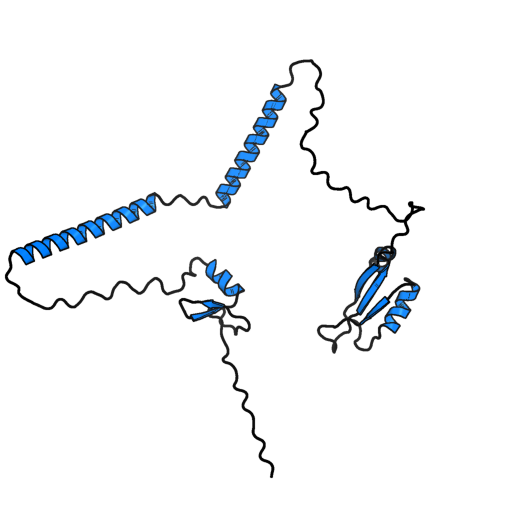 1 167 ? 15.300 20.028 -23.373 1.00 65.19 167 ASN A N 1
ATOM 1322 C CA . ASN A 1 167 ? 16.363 20.731 -22.638 1.00 65.19 167 ASN A CA 1
ATOM 1323 C C . ASN A 1 167 ? 17.761 20.379 -23.170 1.00 65.19 167 ASN A C 1
ATOM 1325 O O . ASN A 1 167 ? 18.384 19.417 -22.731 1.00 65.19 167 ASN A O 1
ATOM 1329 N N . THR A 1 168 ? 18.299 21.216 -24.059 1.00 71.00 168 THR A N 1
ATOM 1330 C CA . THR A 1 168 ? 19.628 21.052 -24.685 1.00 71.00 168 THR A CA 1
ATOM 1331 C C . THR A 1 168 ? 20.822 21.198 -23.730 1.00 71.00 168 THR A C 1
ATOM 1333 O O . THR A 1 168 ? 21.942 20.874 -24.112 1.00 71.00 168 THR A O 1
ATOM 1336 N N . GLY A 1 169 ? 20.610 21.657 -22.489 1.00 80.50 169 GLY A N 1
ATOM 1337 C CA . GLY A 1 169 ? 21.687 21.918 -21.520 1.00 80.50 169 GLY A CA 1
ATOM 1338 C C . GLY A 1 169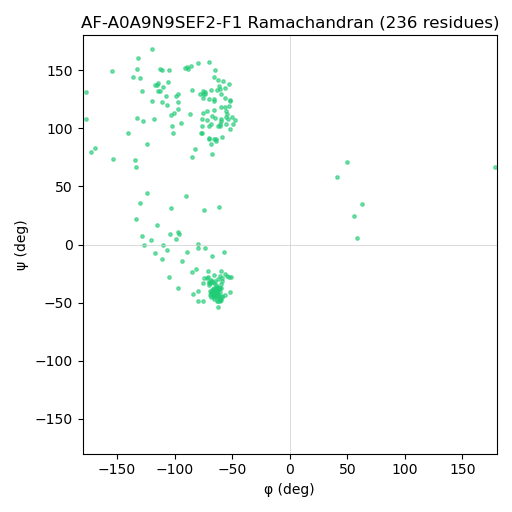 ? 21.764 20.977 -20.312 1.00 80.50 169 GLY A C 1
ATOM 1339 O O . GLY A 1 169 ? 22.759 21.014 -19.593 1.00 80.50 169 GLY A O 1
ATOM 1340 N N . VAL A 1 170 ? 20.743 20.150 -20.048 1.00 78.12 170 VAL A N 1
ATOM 1341 C CA . VAL A 1 170 ? 20.682 19.311 -18.835 1.00 78.12 170 VAL A CA 1
ATOM 1342 C C . VAL A 1 170 ? 20.433 17.859 -19.218 1.00 78.12 170 VAL A C 1
ATOM 1344 O O . VAL A 1 170 ? 19.318 17.477 -19.555 1.00 78.12 170 VAL A O 1
ATOM 1347 N N . THR A 1 171 ? 21.465 17.022 -19.117 1.00 75.38 171 THR A N 1
ATOM 1348 C CA . THR A 1 171 ? 21.339 15.574 -19.311 1.00 75.38 171 THR A CA 1
ATOM 1349 C C . THR A 1 171 ? 20.680 14.943 -18.088 1.00 75.38 171 THR A C 1
ATOM 1351 O O . THR A 1 171 ? 21.273 14.923 -17.006 1.00 75.38 171 THR A O 1
ATOM 1354 N N . THR A 1 172 ? 19.463 14.413 -18.227 1.00 79.94 172 THR A N 1
ATOM 1355 C CA . THR A 1 172 ? 18.843 13.625 -17.150 1.00 79.94 172 THR A CA 1
ATOM 1356 C C . THR A 1 172 ? 19.212 12.145 -17.253 1.00 79.94 172 THR A C 1
ATOM 1358 O O . THR A 1 172 ? 19.475 11.619 -18.335 1.00 79.94 172 THR A O 1
ATOM 1361 N N . ILE A 1 173 ? 19.253 11.464 -16.106 1.00 87.69 173 ILE A N 1
ATOM 1362 C CA . ILE A 1 173 ? 19.486 10.017 -16.040 1.00 87.69 173 ILE A CA 1
ATOM 1363 C C . ILE A 1 173 ? 18.204 9.298 -16.470 1.00 87.69 173 ILE A C 1
ATOM 1365 O O . ILE A 1 173 ? 17.116 9.611 -15.979 1.00 87.69 173 ILE A O 1
ATOM 1369 N N . ALA A 1 174 ? 18.339 8.312 -17.361 1.00 90.75 174 ALA A N 1
ATOM 1370 C CA . ALA A 1 174 ? 17.221 7.486 -17.800 1.00 90.75 174 ALA A CA 1
ATOM 1371 C C . ALA A 1 174 ? 16.526 6.817 -16.604 1.00 90.75 174 ALA A C 1
ATOM 1373 O O . ALA A 1 174 ? 17.169 6.265 -15.707 1.00 90.75 174 ALA A O 1
ATOM 1374 N N . LYS A 1 175 ? 15.192 6.851 -16.597 1.00 94.31 175 LYS A N 1
ATOM 1375 C CA . LYS A 1 175 ? 14.394 6.200 -15.558 1.00 94.31 175 LYS A CA 1
ATOM 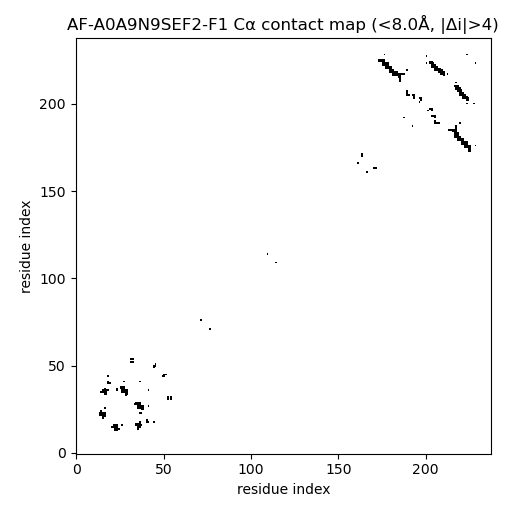1376 C C . LYS A 1 175 ? 14.189 4.734 -15.907 1.00 94.31 175 LYS A C 1
ATOM 1378 O O . LYS A 1 175 ? 13.778 4.400 -17.018 1.00 94.31 175 LYS A O 1
ATOM 1383 N N . TYR A 1 176 ? 14.415 3.873 -14.925 1.00 96.12 176 TYR A N 1
ATOM 1384 C CA . TYR A 1 176 ? 14.186 2.439 -15.036 1.00 96.12 176 TYR A CA 1
ATOM 1385 C C . TYR A 1 176 ? 13.005 2.020 -14.166 1.00 96.12 176 TYR A C 1
ATOM 1387 O O . TYR A 1 176 ? 12.704 2.638 -13.145 1.00 96.12 176 TYR A O 1
ATOM 1395 N N . THR A 1 177 ? 12.309 0.972 -14.578 1.00 96.25 177 THR A N 1
ATOM 1396 C CA . THR A 1 177 ? 11.171 0.396 -13.867 1.00 96.25 177 THR A CA 1
ATOM 1397 C C . THR A 1 177 ? 11.398 -1.099 -13.712 1.00 96.25 177 THR A C 1
ATOM 1399 O O . THR A 1 177 ? 11.765 -1.778 -14.670 1.00 96.25 177 THR A O 1
ATOM 1402 N N . SER A 1 178 ? 11.205 -1.609 -12.496 1.00 97.25 178 SER A N 1
ATOM 1403 C CA . SER A 1 178 ? 11.368 -3.030 -12.195 1.00 97.25 178 SER A CA 1
ATOM 1404 C C . SER A 1 178 ? 10.017 -3.737 -12.187 1.00 97.25 178 SER A C 1
ATOM 1406 O O . SER A 1 178 ? 9.086 -3.331 -11.493 1.00 97.25 178 SER A O 1
ATOM 1408 N N . LEU A 1 179 ? 9.935 -4.820 -12.946 1.00 96.50 179 LEU A N 1
ATOM 1409 C CA . LEU A 1 179 ? 8.818 -5.743 -13.029 1.00 96.50 179 LEU A CA 1
ATOM 1410 C C . LEU A 1 179 ? 9.170 -7.032 -12.291 1.00 96.50 179 LEU A C 1
ATOM 1412 O O . LEU A 1 179 ? 10.288 -7.537 -12.389 1.00 96.50 179 LEU A O 1
ATOM 1416 N N . HIS A 1 180 ? 8.201 -7.577 -11.564 1.00 97.06 180 HIS A N 1
ATOM 1417 C CA . HIS A 1 180 ? 8.351 -8.862 -10.898 1.00 97.06 180 HIS A CA 1
ATOM 1418 C C . HIS A 1 180 ? 7.667 -9.946 -11.728 1.00 97.06 180 HIS A C 1
ATOM 1420 O O . HIS A 1 180 ? 6.442 -9.957 -11.858 1.00 97.06 180 HIS A O 1
ATOM 1426 N N . VAL A 1 181 ? 8.463 -10.856 -12.283 1.00 96.81 181 VAL A N 1
ATOM 1427 C CA . VAL A 1 181 ? 7.977 -12.018 -13.026 1.00 96.81 181 VAL A CA 1
ATOM 1428 C C . VAL A 1 181 ? 7.973 -13.208 -12.075 1.00 96.81 181 VAL A C 1
ATOM 1430 O O . VAL A 1 181 ? 8.997 -13.543 -11.483 1.00 96.81 181 VAL A O 1
ATOM 1433 N N . THR A 1 182 ? 6.807 -13.822 -11.899 1.00 97.19 182 THR A N 1
ATOM 1434 C CA . THR A 1 182 ? 6.600 -14.957 -10.987 1.00 97.19 182 THR A CA 1
ATOM 1435 C C . THR A 1 182 ? 6.127 -16.178 -11.763 1.00 97.19 182 THR A C 1
ATOM 1437 O O . THR A 1 182 ? 5.716 -16.053 -12.916 1.00 97.19 182 THR A O 1
ATOM 1440 N N . ARG A 1 183 ? 6.140 -17.347 -11.107 1.00 96.81 183 ARG A N 1
ATOM 1441 C CA . ARG A 1 183 ? 5.675 -18.624 -11.679 1.00 96.81 183 ARG A CA 1
ATOM 1442 C C . ARG A 1 183 ? 6.489 -19.074 -12.899 1.00 96.81 183 ARG A C 1
ATOM 1444 O O . ARG A 1 183 ? 5.940 -19.667 -13.823 1.00 96.81 183 ARG A O 1
ATOM 1451 N N . LEU A 1 184 ? 7.791 -18.794 -12.896 1.00 97.56 184 LEU A N 1
ATOM 1452 C CA . LEU A 1 184 ? 8.721 -19.367 -13.866 1.00 97.56 184 LEU A CA 1
ATOM 1453 C C . LEU A 1 184 ? 9.098 -20.790 -13.444 1.00 97.56 184 LEU A C 1
ATOM 1455 O O . LEU A 1 184 ? 9.046 -21.122 -12.258 1.00 97.56 184 LEU A O 1
ATOM 1459 N N . ASN A 1 185 ? 9.514 -21.618 -14.402 1.00 97.38 185 ASN A N 1
ATOM 1460 C CA . ASN A 1 185 ? 10.052 -22.942 -14.098 1.00 97.38 185 ASN A CA 1
ATOM 1461 C C . ASN A 1 185 ? 11.317 -22.787 -13.217 1.00 97.38 185 ASN A C 1
ATOM 1463 O O . ASN A 1 185 ? 12.148 -21.929 -13.537 1.00 97.38 185 ASN A O 1
ATOM 1467 N N . PRO A 1 186 ? 11.484 -23.560 -12.125 1.00 97.56 186 PRO A N 1
ATOM 1468 C CA . PRO A 1 186 ? 12.650 -23.468 -11.241 1.00 97.56 186 PRO A CA 1
ATOM 1469 C C . PRO A 1 186 ? 14.003 -23.656 -11.946 1.00 97.56 186 PRO A C 1
ATOM 1471 O O . PRO A 1 186 ? 15.000 -23.117 -11.474 1.00 97.56 186 PRO A O 1
ATOM 1474 N N . SER A 1 187 ? 14.053 -24.354 -13.086 1.00 97.19 187 SER A N 1
ATOM 1475 C CA . SER A 1 187 ? 15.285 -24.527 -13.871 1.00 97.19 187 SER A CA 1
ATOM 1476 C C . SER A 1 187 ? 15.643 -23.324 -14.752 1.00 97.19 187 SER A C 1
ATOM 1478 O O . SER A 1 187 ? 16.657 -23.361 -15.439 1.00 97.19 187 SER A O 1
ATOM 1480 N N . THR A 1 188 ? 14.806 -22.283 -14.792 1.00 97.88 188 THR A N 1
ATOM 1481 C CA . THR A 1 188 ? 15.006 -21.137 -15.691 1.00 97.88 188 THR A CA 1
ATOM 1482 C C . THR A 1 188 ? 16.124 -20.241 -15.168 1.00 97.88 188 THR A C 1
ATOM 1484 O O . THR A 1 188 ? 16.061 -19.749 -14.037 1.00 97.88 188 THR A O 1
ATOM 1487 N N . GLU A 1 189 ? 17.118 -19.963 -16.007 1.00 97.75 189 GLU A N 1
ATOM 1488 C CA . GLU A 1 189 ? 18.190 -19.020 -15.698 1.00 97.75 189 GLU A CA 1
ATOM 1489 C C . GLU A 1 189 ? 17.854 -17.594 -16.170 1.00 97.75 189 GLU A C 1
ATOM 1491 O O . GLU A 1 189 ? 17.089 -17.408 -17.122 1.00 97.75 189 GLU A O 1
ATOM 1496 N N . PRO A 1 190 ? 18.397 -16.549 -15.514 1.00 97.69 190 PRO A N 1
ATOM 1497 C CA . PRO A 1 190 ? 18.138 -15.162 -15.901 1.00 97.69 190 PRO A CA 1
ATOM 1498 C C . PRO A 1 190 ? 18.598 -14.852 -17.333 1.00 97.69 190 PRO A C 1
ATOM 1500 O O . PRO A 1 190 ? 18.005 -13.989 -17.980 1.00 97.69 190 PRO A O 1
ATOM 1503 N N . ASP A 1 191 ? 19.604 -15.566 -17.844 1.00 97.94 191 ASP A N 1
ATOM 1504 C CA . ASP A 1 191 ? 20.130 -15.373 -19.196 1.00 97.94 191 ASP A CA 1
ATOM 1505 C C . ASP A 1 191 ? 19.150 -15.821 -20.283 1.00 97.94 191 ASP A C 1
ATOM 1507 O O . ASP A 1 191 ? 19.065 -15.184 -21.335 1.00 97.94 191 ASP A O 1
ATOM 1511 N N . ASP A 1 192 ? 18.351 -16.857 -20.026 1.00 97.50 192 ASP A N 1
ATOM 1512 C CA . ASP A 1 192 ? 17.340 -17.326 -20.977 1.00 97.50 192 ASP A CA 1
ATOM 1513 C C . ASP A 1 192 ? 16.197 -16.318 -21.105 1.00 97.50 192 ASP A C 1
ATOM 1515 O O . ASP A 1 192 ? 15.791 -15.958 -22.214 1.00 97.50 192 ASP A O 1
ATOM 1519 N N . LEU A 1 193 ? 15.736 -15.773 -19.974 1.00 96.81 193 LEU A N 1
ATOM 1520 C CA . LEU A 1 193 ? 14.726 -14.715 -19.967 1.00 96.81 193 LEU A CA 1
ATOM 1521 C C . LEU A 1 193 ? 15.256 -13.433 -20.626 1.00 96.81 193 LEU A C 1
ATOM 1523 O O . LEU A 1 193 ? 14.540 -12.780 -21.390 1.00 96.81 193 LEU A O 1
ATOM 1527 N N . LYS A 1 194 ? 16.528 -13.096 -20.379 1.00 97.75 194 LYS A N 1
ATOM 1528 C CA . LYS A 1 194 ? 17.202 -11.950 -20.993 1.00 97.75 194 LYS A CA 1
ATOM 1529 C C . LYS A 1 194 ? 17.239 -12.075 -22.517 1.00 97.75 194 LYS A C 1
ATOM 1531 O O . LYS A 1 194 ? 16.850 -11.125 -23.188 1.00 97.75 194 LYS A O 1
ATOM 1536 N N . LYS A 1 195 ? 17.620 -13.234 -23.072 1.00 97.88 195 LYS A N 1
ATOM 1537 C CA . LYS A 1 195 ? 17.658 -13.472 -24.532 1.00 97.88 195 LYS A CA 1
ATOM 1538 C C . LYS A 1 195 ? 16.302 -13.224 -25.199 1.00 97.88 195 LYS A C 1
ATOM 1540 O O . LYS A 1 195 ? 16.248 -12.572 -26.238 1.00 97.88 195 LYS A O 1
ATOM 1545 N N . ILE A 1 196 ? 15.212 -13.690 -24.587 1.00 96.62 196 ILE A N 1
ATOM 1546 C CA . ILE A 1 196 ? 13.849 -13.508 -25.114 1.00 96.62 196 ILE A CA 1
ATOM 1547 C C . ILE A 1 196 ? 13.438 -12.029 -25.069 1.00 96.62 196 ILE A C 1
ATOM 1549 O O . ILE A 1 196 ? 12.872 -11.499 -26.026 1.00 96.62 196 ILE A O 1
ATOM 1553 N N . LEU A 1 197 ? 13.728 -11.343 -23.960 1.00 96.31 197 LEU A N 1
ATOM 1554 C CA . LEU A 1 197 ? 13.341 -9.945 -23.768 1.00 96.31 197 LEU A CA 1
ATOM 1555 C C . LEU A 1 197 ? 14.199 -8.965 -24.577 1.00 96.31 197 LEU A C 1
ATOM 1557 O O . LEU A 1 197 ? 13.681 -7.926 -24.987 1.00 96.31 197 LEU A O 1
ATOM 1561 N N . MET A 1 198 ? 15.460 -9.300 -24.865 1.00 96.75 198 MET A N 1
ATOM 1562 C CA . MET A 1 198 ? 16.378 -8.461 -25.645 1.00 96.75 198 MET A CA 1
ATOM 1563 C C . MET A 1 198 ? 15.864 -8.145 -27.054 1.00 96.75 198 MET A C 1
ATOM 1565 O O . MET A 1 198 ? 16.151 -7.065 -27.562 1.00 96.75 198 MET A O 1
ATOM 1569 N N . ALA A 1 199 ? 15.047 -9.019 -27.657 1.00 96.12 199 ALA A N 1
ATOM 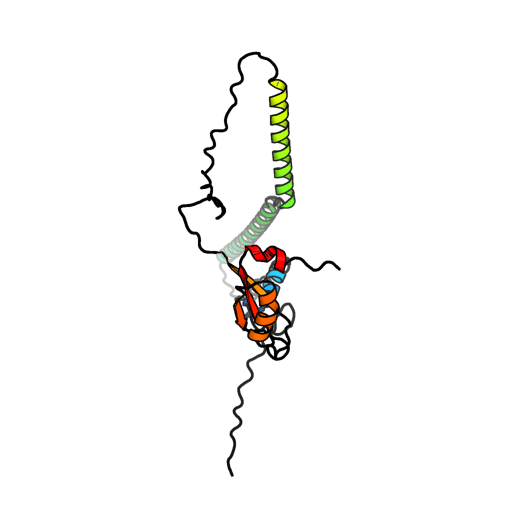1570 C CA . ALA A 1 199 ? 14.422 -8.761 -28.959 1.00 96.12 199 ALA A CA 1
ATOM 1571 C C . ALA A 1 199 ? 13.480 -7.541 -28.945 1.00 96.12 199 ALA A C 1
ATOM 1573 O O . ALA A 1 199 ? 13.319 -6.860 -29.954 1.00 96.12 199 ALA A O 1
ATOM 1574 N N . ASN A 1 200 ? 12.859 -7.254 -27.796 1.00 95.75 200 ASN A N 1
ATOM 1575 C CA . ASN A 1 200 ? 11.939 -6.129 -27.628 1.00 95.75 200 ASN A CA 1
ATOM 1576 C C . ASN A 1 200 ? 12.556 -4.957 -26.855 1.00 95.75 200 ASN A C 1
ATOM 1578 O O . ASN A 1 200 ? 12.123 -3.819 -27.048 1.00 95.75 200 ASN A O 1
ATOM 1582 N N . PHE A 1 201 ? 13.518 -5.242 -25.971 1.00 96.31 201 PHE A N 1
ATOM 1583 C CA . PHE A 1 201 ? 14.082 -4.306 -25.001 1.00 96.31 201 PHE A CA 1
ATOM 1584 C C . PHE A 1 201 ? 15.607 -4.516 -24.883 1.00 96.31 201 PHE A C 1
ATOM 1586 O O . PHE A 1 201 ? 16.044 -5.384 -24.125 1.00 96.31 201 PHE A O 1
ATOM 1593 N N . PRO A 1 202 ? 16.439 -3.733 -25.595 1.00 94.25 202 PRO A N 1
ATOM 1594 C CA . PRO A 1 202 ? 17.884 -3.984 -25.682 1.00 94.25 202 PRO A CA 1
ATOM 1595 C C . PRO A 1 202 ? 18.633 -3.807 -24.350 1.00 94.25 202 PRO A C 1
ATOM 1597 O O . PRO A 1 202 ? 19.652 -4.453 -24.127 1.00 94.25 202 PRO A O 1
ATOM 1600 N N . GLU A 1 203 ? 18.114 -2.982 -23.436 1.00 95.69 203 GLU A N 1
ATOM 1601 C CA . GLU A 1 203 ? 18.751 -2.649 -22.148 1.00 95.69 203 GLU A CA 1
ATOM 1602 C C . GLU A 1 203 ? 18.121 -3.371 -20.945 1.00 95.69 203 GLU A C 1
ATOM 1604 O O . GLU A 1 203 ? 18.056 -2.841 -19.836 1.00 95.69 203 GLU A O 1
ATOM 1609 N N . VAL A 1 204 ? 17.600 -4.579 -21.156 1.00 97.69 204 VAL A N 1
ATOM 1610 C CA . VAL A 1 204 ? 16.967 -5.355 -20.086 1.00 97.69 204 VAL A CA 1
ATOM 1611 C C . VAL A 1 204 ? 18.004 -5.975 -19.143 1.00 97.69 204 VAL A C 1
ATOM 1613 O O . VAL A 1 204 ? 18.936 -6.666 -19.570 1.00 97.69 204 VAL A O 1
ATOM 1616 N N . THR A 1 205 ? 17.815 -5.780 -17.837 1.00 97.88 205 THR A N 1
ATOM 1617 C CA . THR A 1 205 ? 18.574 -6.479 -16.792 1.00 97.88 205 THR A CA 1
ATOM 1618 C C . THR A 1 205 ? 17.659 -7.423 -16.018 1.00 97.88 205 THR A C 1
ATOM 1620 O O . THR A 1 205 ? 16.544 -7.067 -15.638 1.00 97.88 205 THR A O 1
ATOM 1623 N N . CYS A 1 206 ? 18.112 -8.663 -15.827 1.00 98.19 206 CYS A N 1
ATOM 1624 C CA . CYS A 1 206 ? 17.361 -9.712 -15.142 1.00 98.19 206 CYS A CA 1
ATOM 1625 C C . CYS A 1 206 ? 18.149 -10.175 -13.915 1.00 98.19 206 CYS A C 1
ATOM 1627 O O . CYS A 1 206 ? 19.292 -10.606 -14.038 1.00 98.19 206 CYS A O 1
ATOM 1629 N N . GLU A 1 207 ? 17.533 -10.096 -12.740 1.00 97.94 207 GLU A N 1
ATOM 1630 C CA . GLU A 1 207 ? 18.111 -10.516 -11.463 1.00 97.94 207 GLU A CA 1
ATOM 1631 C C . GLU A 1 207 ? 17.274 -11.660 -10.875 1.00 97.94 207 GLU A C 1
ATOM 1633 O O . GLU A 1 207 ? 16.036 -11.609 -10.883 1.00 97.94 207 GLU A O 1
ATOM 1638 N N . LYS A 1 208 ? 17.931 -12.695 -10.331 1.00 97.38 208 LYS A N 1
ATOM 1639 C CA . LYS A 1 208 ? 17.234 -13.748 -9.574 1.00 97.38 208 LYS A CA 1
ATOM 1640 C C . LYS A 1 208 ? 16.595 -13.122 -8.329 1.00 97.38 208 LYS A C 1
ATOM 1642 O O . LYS A 1 208 ? 17.244 -12.374 -7.601 1.00 97.38 208 LYS A O 1
ATOM 1647 N N . HIS A 1 209 ? 15.329 -13.439 -8.074 1.00 97.50 209 HIS A N 1
ATOM 1648 C CA . HIS A 1 209 ? 14.602 -12.970 -6.899 1.00 97.50 209 HIS A CA 1
ATOM 1649 C C . HIS A 1 209 ? 14.236 -14.155 -6.000 1.00 97.50 209 HIS A C 1
ATOM 1651 O O . HIS A 1 209 ? 13.806 -15.206 -6.481 1.00 97.50 209 HIS A O 1
ATOM 1657 N N . GLN A 1 210 ? 14.407 -13.999 -4.684 1.00 96.31 210 GLN A N 1
ATOM 1658 C CA . GLN A 1 210 ? 14.082 -15.062 -3.734 1.00 96.31 210 GLN A CA 1
ATOM 1659 C C . GLN A 1 210 ? 12.575 -15.329 -3.743 1.00 96.31 210 GLN A C 1
ATOM 1661 O O . GLN A 1 210 ? 11.762 -14.470 -3.402 1.00 96.31 210 GLN A O 1
ATOM 1666 N N . SER A 1 211 ? 12.204 -16.534 -4.167 1.00 95.12 211 SER A N 1
ATOM 1667 C CA . SER A 1 211 ? 10.814 -16.985 -4.198 1.00 95.12 211 SER A CA 1
ATOM 1668 C C . SER A 1 211 ? 10.411 -17.557 -2.845 1.00 95.12 211 SER A C 1
ATOM 1670 O O . SER A 1 211 ? 11.250 -18.079 -2.120 1.00 95.12 211 SER A O 1
ATOM 1672 N N . LYS A 1 212 ? 9.114 -17.505 -2.519 1.00 95.56 212 LYS A N 1
ATOM 1673 C CA . LYS A 1 212 ? 8.584 -18.165 -1.311 1.00 95.56 212 LYS A CA 1
ATOM 1674 C C . LYS A 1 212 ? 8.706 -19.693 -1.370 1.00 95.56 212 LYS A C 1
ATOM 1676 O O . LYS A 1 212 ? 8.853 -20.312 -0.327 1.00 95.56 212 LYS A O 1
ATOM 1681 N N . HIS A 1 213 ? 8.630 -20.251 -2.579 1.00 96.12 213 HIS A N 1
ATOM 1682 C CA . HIS A 1 213 ? 8.669 -21.686 -2.868 1.00 96.12 213 HIS A CA 1
ATOM 1683 C C . HIS A 1 213 ? 9.628 -21.953 -4.041 1.00 96.12 213 HIS A C 1
ATOM 1685 O O . HIS A 1 213 ? 9.159 -22.167 -5.163 1.00 96.12 213 HIS A O 1
ATOM 1691 N N . PRO A 1 214 ? 10.957 -21.848 -3.837 1.00 95.56 214 PRO A N 1
ATOM 1692 C CA . PRO A 1 214 ? 11.950 -22.032 -4.901 1.00 95.56 214 PRO A CA 1
ATOM 1693 C C . PRO A 1 214 ? 11.896 -23.422 -5.558 1.00 95.56 214 PRO A C 1
ATOM 1695 O O . PRO A 1 214 ? 12.303 -23.567 -6.705 1.00 95.56 214 PRO A O 1
ATOM 1698 N N . GLU A 1 215 ? 11.363 -24.425 -4.860 1.00 97.31 215 GLU A N 1
ATOM 1699 C CA . GLU A 1 215 ? 11.136 -25.783 -5.354 1.00 97.31 215 GLU A CA 1
ATOM 1700 C C . GLU A 1 215 ? 9.986 -25.887 -6.367 1.00 97.31 215 GLU A C 1
ATOM 1702 O O . GLU A 1 215 ? 10.017 -26.746 -7.245 1.00 97.31 215 GLU A O 1
ATOM 1707 N N . LEU A 1 216 ? 8.980 -25.008 -6.271 1.00 97.69 216 LEU A N 1
ATOM 1708 C CA . LEU A 1 216 ? 7.813 -25.013 -7.161 1.00 97.69 216 LEU A CA 1
ATOM 1709 C C . LEU A 1 216 ? 7.957 -24.018 -8.308 1.00 97.69 216 LEU A C 1
ATOM 1711 O O . LEU A 1 216 ? 7.484 -24.274 -9.414 1.00 97.69 216 LEU A O 1
ATOM 1715 N N . TYR A 1 217 ? 8.553 -22.856 -8.041 1.00 97.81 217 TYR A N 1
ATOM 1716 C CA . TYR A 1 217 ? 8.714 -21.816 -9.043 1.00 97.81 217 TYR A CA 1
ATOM 1717 C C . TYR A 1 217 ? 9.895 -20.893 -8.756 1.00 97.81 217 TYR A C 1
ATOM 1719 O O . TYR A 1 217 ? 10.208 -20.560 -7.612 1.00 97.81 217 TYR A O 1
ATOM 1727 N N . ALA A 1 218 ? 10.480 -20.385 -9.838 1.00 97.69 218 ALA A N 1
ATOM 1728 C CA . ALA A 1 218 ? 11.401 -19.265 -9.797 1.00 97.69 218 ALA A CA 1
ATOM 1729 C C . ALA A 1 218 ? 10.650 -17.932 -9.939 1.00 97.69 218 ALA A C 1
ATOM 1731 O O . ALA A 1 218 ? 9.584 -17.832 -10.561 1.00 97.69 218 ALA A O 1
ATOM 1732 N N . SER A 1 219 ? 11.243 -16.888 -9.368 1.00 97.88 219 SER A N 1
ATOM 1733 C CA . SER A 1 219 ? 10.815 -15.504 -9.532 1.00 97.88 219 SER A CA 1
ATOM 1734 C C . SER A 1 219 ? 12.027 -14.667 -9.912 1.00 97.88 219 SER A C 1
ATOM 1736 O O . SER A 1 219 ? 13.142 -14.911 -9.446 1.00 97.88 219 SER A O 1
ATOM 1738 N N . MET A 1 220 ? 11.821 -13.688 -10.781 1.00 98.12 220 MET A N 1
ATOM 1739 C CA . MET A 1 220 ? 12.886 -12.837 -11.298 1.00 98.12 220 MET A CA 1
ATOM 1740 C C . MET A 1 220 ? 12.439 -11.383 -11.301 1.00 98.12 220 MET A C 1
ATOM 1742 O O . MET A 1 220 ? 11.275 -11.061 -11.559 1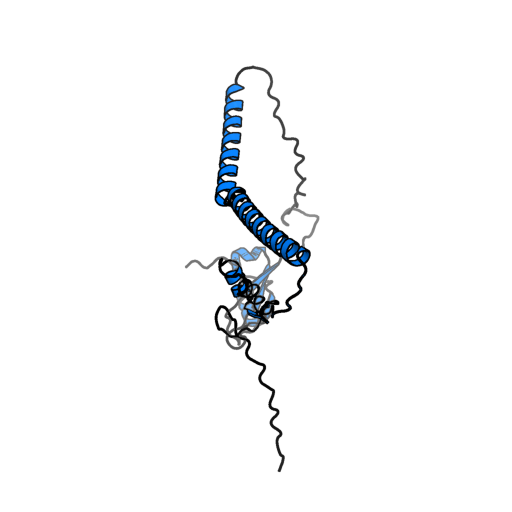.00 98.12 220 MET A O 1
ATOM 1746 N N . LYS A 1 221 ? 13.386 -10.494 -11.017 1.00 98.12 221 LYS A N 1
ATOM 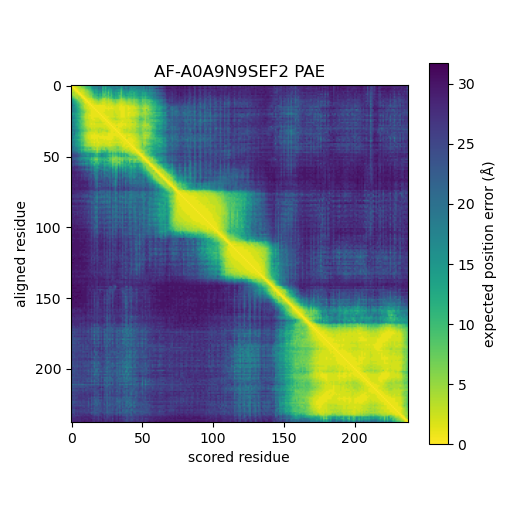1747 C CA . LYS A 1 221 ? 13.209 -9.053 -11.132 1.00 98.12 221 LYS A CA 1
ATOM 1748 C C . LYS A 1 221 ? 13.776 -8.620 -12.478 1.00 98.12 221 LYS A C 1
ATOM 1750 O O . LYS A 1 221 ? 14.969 -8.765 -12.729 1.00 98.12 221 LYS A O 1
ATOM 1755 N N . VAL A 1 222 ? 12.911 -8.097 -13.333 1.00 98.12 222 VAL A N 1
ATOM 1756 C CA . VAL A 1 222 ? 13.255 -7.619 -14.671 1.00 98.12 222 VAL A CA 1
ATOM 1757 C C . VAL A 1 222 ? 13.222 -6.102 -14.647 1.00 98.12 222 VAL A C 1
ATOM 1759 O O . VAL A 1 222 ? 12.183 -5.517 -14.359 1.00 98.12 222 VAL A O 1
ATOM 1762 N N . THR A 1 223 ? 14.335 -5.448 -14.941 1.00 98.00 223 THR A N 1
ATOM 1763 C CA . THR A 1 223 ? 14.408 -3.987 -14.995 1.00 98.00 223 THR A CA 1
ATOM 1764 C C . THR A 1 223 ? 14.518 -3.536 -16.448 1.00 98.00 223 THR A C 1
ATOM 1766 O O . THR A 1 223 ? 15.349 -4.032 -17.206 1.00 98.00 223 THR A O 1
ATOM 1769 N N . ILE A 1 224 ? 13.640 -2.611 -16.836 1.00 97.75 224 ILE A N 1
ATOM 1770 C CA . ILE A 1 224 ? 13.537 -2.039 -18.186 1.00 97.75 224 ILE A CA 1
ATOM 1771 C C . ILE A 1 224 ? 13.467 -0.513 -18.105 1.00 97.75 224 ILE A C 1
ATOM 1773 O O . ILE A 1 224 ? 13.119 0.040 -17.062 1.00 97.75 224 ILE A O 1
ATOM 1777 N N . LYS A 1 225 ? 13.758 0.190 -19.202 1.00 96.25 225 LYS A N 1
ATOM 1778 C CA . LYS A 1 225 ? 13.519 1.639 -19.296 1.00 96.25 225 LYS A CA 1
ATOM 1779 C C . LYS A 1 225 ? 12.030 1.964 -19.161 1.00 96.25 225 LYS A C 1
ATOM 1781 O O . LYS A 1 225 ? 11.180 1.256 -19.704 1.00 96.25 225 LYS A O 1
ATOM 1786 N N . GLN A 1 226 ? 11.715 3.064 -18.478 1.00 94.62 226 GLN A N 1
ATOM 1787 C CA . GLN A 1 226 ? 10.338 3.495 -18.219 1.00 94.62 226 GLN A CA 1
ATOM 1788 C C . GLN A 1 226 ? 9.543 3.746 -19.513 1.00 94.62 226 GLN A C 1
ATOM 1790 O O . GLN A 1 226 ? 8.357 3.433 -19.573 1.00 94.62 226 GLN A O 1
ATOM 1795 N N . GLU A 1 227 ? 10.194 4.236 -20.568 1.00 93.44 227 GLU A N 1
ATOM 1796 C CA . GLU A 1 227 ? 9.593 4.464 -21.894 1.00 93.44 227 GLU A CA 1
ATOM 1797 C C . GLU A 1 227 ? 9.008 3.181 -22.506 1.00 93.44 227 GLU A C 1
ATOM 1799 O O . GLU A 1 227 ? 7.994 3.196 -23.201 1.00 93.44 227 GLU A O 1
ATOM 1804 N N . HIS A 1 228 ? 9.614 2.037 -22.198 1.00 94.31 228 HIS A N 1
ATOM 1805 C CA . HIS A 1 228 ? 9.202 0.736 -22.711 1.00 94.31 228 HIS A CA 1
ATOM 1806 C C . HIS A 1 228 ? 8.156 0.038 -21.836 1.00 94.31 228 HIS A C 1
ATOM 1808 O O . HIS A 1 228 ? 7.609 -0.993 -22.237 1.00 94.31 228 HIS A O 1
ATOM 1814 N N . PHE A 1 229 ? 7.828 0.601 -20.670 1.00 93.38 229 PHE A N 1
ATOM 1815 C CA . PHE A 1 229 ? 6.898 0.002 -19.717 1.00 93.38 229 PHE A CA 1
ATOM 1816 C C . PHE A 1 229 ? 5.510 -0.221 -20.325 1.00 93.38 229 PHE A C 1
ATOM 1818 O O . PHE A 1 229 ? 4.941 -1.304 -20.200 1.00 93.38 229 PHE A O 1
ATOM 1825 N N . ALA A 1 230 ? 4.982 0.767 -21.055 1.00 91.25 230 ALA A N 1
ATOM 1826 C CA . ALA A 1 230 ? 3.673 0.652 -21.695 1.00 91.25 230 ALA A CA 1
ATOM 1827 C C . ALA A 1 230 ? 3.635 -0.468 -22.751 1.00 91.25 230 ALA A C 1
ATOM 1829 O O . ALA A 1 230 ? 2.635 -1.175 -22.857 1.00 91.25 230 ALA A O 1
ATOM 1830 N N . LYS A 1 231 ? 4.729 -0.670 -23.502 1.00 90.88 231 LYS A N 1
ATOM 1831 C CA . LYS A 1 231 ? 4.849 -1.761 -24.483 1.00 90.88 231 LYS A CA 1
ATOM 1832 C C . LYS A 1 231 ? 4.930 -3.125 -23.793 1.00 90.88 231 LYS A C 1
ATOM 1834 O O . LYS A 1 231 ? 4.293 -4.060 -24.257 1.00 90.88 231 LYS A O 1
ATOM 1839 N N . ALA A 1 232 ? 5.654 -3.220 -22.677 1.00 89.00 232 ALA A N 1
ATOM 1840 C CA . ALA A 1 232 ? 5.754 -4.444 -21.881 1.00 89.00 232 ALA A CA 1
ATOM 1841 C C . ALA A 1 232 ? 4.432 -4.823 -21.185 1.00 89.00 232 ALA A C 1
ATOM 1843 O O . ALA A 1 232 ? 4.162 -6.003 -20.982 1.00 89.00 232 ALA A O 1
ATOM 1844 N N . TRP A 1 233 ? 3.611 -3.832 -20.815 1.00 87.19 233 TRP A N 1
ATOM 1845 C CA . TRP A 1 233 ? 2.375 -4.040 -20.052 1.00 87.19 233 TRP A CA 1
ATOM 1846 C C . TRP A 1 233 ? 1.114 -4.196 -20.906 1.00 87.19 233 TRP A C 1
ATOM 1848 O O . TRP A 1 233 ? 0.074 -4.624 -20.398 1.00 87.19 233 TRP A O 1
ATOM 1858 N N . LYS A 1 234 ? 1.165 -3.849 -22.198 1.00 86.56 234 LYS A N 1
ATOM 1859 C CA . LYS A 1 234 ? 0.051 -4.123 -23.108 1.00 86.56 234 LYS A CA 1
ATOM 1860 C C . LYS A 1 234 ? -0.177 -5.631 -23.129 1.00 86.56 234 LYS A C 1
ATOM 1862 O O . LYS A 1 234 ? 0.602 -6.379 -23.712 1.00 86.56 234 LYS A O 1
ATOM 1867 N N . ARG A 1 235 ? -1.256 -6.070 -22.471 1.00 69.62 235 ARG A N 1
ATOM 1868 C CA . ARG A 1 235 ? -1.789 -7.418 -22.652 1.00 69.62 235 ARG A CA 1
ATOM 1869 C C . ARG A 1 235 ? -1.963 -7.585 -24.154 1.00 69.62 235 ARG A C 1
ATOM 1871 O O . ARG A 1 235 ? -2.618 -6.742 -24.767 1.00 69.62 235 ARG A O 1
ATOM 1878 N N . TYR A 1 236 ? -1.357 -8.619 -24.732 1.00 55.84 236 TYR A N 1
ATOM 1879 C CA . TYR A 1 236 ? -1.786 -9.100 -26.037 1.00 55.84 236 TYR A CA 1
ATOM 1880 C C . TYR A 1 236 ? -3.255 -9.485 -25.861 1.00 55.84 236 TYR A C 1
ATOM 1882 O O . TYR A 1 236 ? -3.572 -10.548 -25.332 1.00 55.84 236 TYR A O 1
ATOM 1890 N N . GLY A 1 237 ? -4.143 -8.533 -26.143 1.00 49.00 237 GLY A N 1
ATOM 1891 C CA . GLY A 1 237 ? -5.554 -8.795 -26.323 1.00 49.00 237 GLY A CA 1
ATOM 1892 C C . GLY A 1 237 ? -5.649 -9.554 -27.629 1.00 49.00 237 GLY A C 1
ATOM 1893 O O . GLY A 1 237 ? -5.642 -8.931 -28.686 1.00 49.00 237 GLY A O 1
ATOM 1894 N N . ASN A 1 238 ? -5.610 -10.878 -27.524 1.00 42.28 238 ASN A N 1
ATOM 1895 C CA . ASN A 1 238 ? -6.262 -11.733 -28.501 1.00 42.28 238 ASN A CA 1
ATOM 1896 C C . ASN A 1 238 ? -7.764 -11.690 -28.234 1.00 42.28 238 ASN A C 1
ATOM 1898 O O . ASN A 1 238 ? -8.133 -11.710 -27.034 1.00 42.28 238 ASN A O 1
#

Organism: Phaedon cochleariae (NCBI:txid80249)

Nearest PDB structures (foldseek):
  2joq-assembly1_A  TM=5.734E-01  e=2.897E-02  Helicobacter pylori
  6u9d-assembly2_S-2  TM=4.683E-01  e=8.280E-01  Saccharomyces cerevisiae
  6u9d-assembly2_W-2  TM=4.739E-01  e=1.061E+00  Saccharomyces cerevisiae
  6u9d-assembly1_O  TM=4.525E-01  e=1.279E+00  Saccharomyces cerevisiae
  1mhm-assembly1_A  TM=4.833E-01  e=5.334E+00  Solanum tuberosum

Foldseek 3Di:
DDDDDDDPPDDDDFAAAPQPRHTDPDWDADPPPRHTHDPVSVVVLVPPPPNPPPPPPPPDDPPDDDDDDDDDPDPVVVVVVVVVVVVVVVVVVVVVVVVVVCVVPVPPPCPPVNVVVVVVVVVVVVVVVVVVVVVVPPDDDDDDDPPDPPPPPPPPVPPPPDDPPPDPPDDDDFDKDKDKDKFADLPDDQVVVCVVCCVPAVPKDKAWDDDPCSVRITMIIIMGTPVCVVVVPPDPPD

Secondary structure (DSSP, 8-state):
---------PPPP--B-TTT--B-SS-EE-TTT--EE-HHHHHHHHHSTT-S-TTSSSSSS-------------HHHHHHHHHHHHHHHHHHHHHHHHHHHHHHSS-----HHHHHHHHHHHHHHHHHHHHHHHHTT----S---------------------TTS-TT--PPPPEEEEEEEEE-TT--HHHHHHHHHTT-TT-EEEEE--S-TTT-EEEEEEEEGGGHHHHH-----

pLDDT: mean 79.24, std 17.51, range [42.28, 98.19]

Mean predicted aligned error: 20.26 Å

Solvent-accessible surface area (backbone atoms only — not comparable to full-atom values): 15474 Å² total; per-residue (Å²): 140,84,84,81,81,82,78,80,75,75,79,75,82,84,47,51,14,75,85,79,71,43,77,46,92,66,68,45,68,42,89,88,77,68,47,37,26,37,68,68,52,48,55,56,38,64,69,39,94,76,51,62,72,97,73,85,85,81,85,85,88,86,86,86,90,86,85,82,88,74,90,71,95,40,76,65,56,58,50,50,52,52,50,52,56,50,50,54,51,53,51,54,50,50,51,54,51,50,50,52,50,50,66,71,60,52,71,77,72,68,48,73,68,55,50,52,51,51,51,53,52,51,53,53,53,52,53,52,50,54,51,56,60,55,68,74,61,81,81,76,94,73,85,86,72,81,82,71,75,81,66,75,67,78,74,70,75,76,77,80,78,73,67,85,86,79,51,93,85,62,90,74,81,86,55,69,42,77,43,80,49,67,81,37,60,53,87,65,54,51,66,62,57,38,61,65,44,39,82,83,37,82,77,57,45,57,42,86,38,92,43,99,49,55,89,76,19,30,26,34,39,37,35,34,49,48,88,50,44,66,6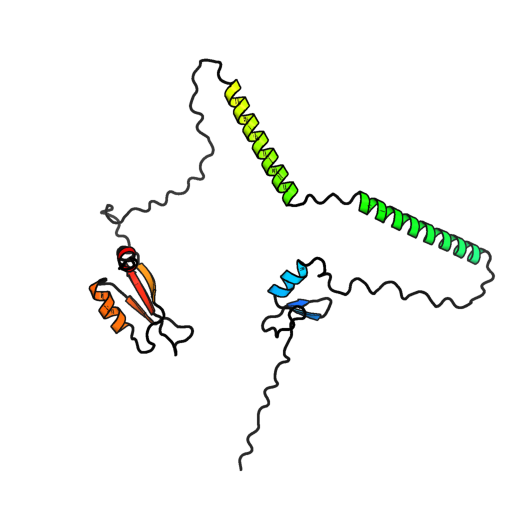9,74,64,54,72,84,79,124

Radius of gyration: 39.35 Å; Cα contacts (8 Å, |Δi|>4): 158; chains: 1; bounding box: 60×100×109 Å

Sequence (238 aa):
MASGGESTLGALPKIVCEYCKKTVVNHVKCKKCNDYFHPRCMVQSSQAKSAVCRHDDESEDELQQQEDDHQIENGDAMRYIAENKLLRRLVKELESKCEILNHQNKPKMFSNRGVNAAISKAQSSNKMKEILDLENKEGDDDGWEKVVNRRMPRKSRKFVVGGNEENTGVTTIAKYTSLHVTRLNPSTEPDDLKKILMANFPEVTCEKHQSKHPELYASMKVTIKQEHFAKAWKRYGN

InterPro domains:
  IPR046349 C1-like domain superfamily [SSF57889] (15-44)